Protein AF-A0A9Q0BZH5-F1 (afdb_monomer)

Organism: NCBI:txid2022672

Mean predicted aligned error: 18.02 Å

pLDDT: mean 79.0, std 20.32, range [30.61, 98.0]

Solvent-accessible surface area (backbone atoms only — not comparable to full-atom values): 17191 Å² total; per-residue (Å²): 51,33,55,87,61,47,46,53,66,64,27,37,53,53,30,12,60,76,61,76,29,46,71,43,66,35,78,76,50,46,50,68,68,54,52,52,38,50,72,73,70,43,81,82,54,69,80,66,41,52,68,26,44,52,45,44,12,45,55,55,57,72,46,86,72,54,69,32,66,39,46,47,62,38,37,63,71,50,46,51,52,29,35,72,53,20,74,86,62,69,43,53,31,36,42,67,58,68,66,62,40,49,53,53,36,71,69,41,84,93,57,87,70,60,70,71,59,54,54,54,42,60,74,51,45,49,76,87,51,90,90,49,59,60,50,81,43,64,51,88,54,58,55,68,58,52,17,54,52,51,58,47,58,72,72,72,73,74,61,47,77,78,87,84,57,81,34,88,67,83,78,77,86,78,82,93,73,85,87,79,84,89,81,91,76,88,80,84,81,79,83,85,76,83,77,82,93,66,85,77,96,66,87,77,73,79,77,82,74,78,81,82,59,68,66,58,30,51,55,43,27,72,81,37,56,25,43,19,41,35,75,71,68,42,45,71,62,12,52,51,42,34,53,53,51,55,53,48,55,52,47,50,45,57,71,49,46,51,55,50,51,53,51,53,51,51,50,50,53,51,50,52,51,52,48,51,51,53,51,29,60,75,69,71,54,81,129

Radius of gyration: 31.1 Å; Cα contacts (8 Å, |Δi|>4): 276; chains: 1; bounding box: 85×52×95 Å

Secondary structure (DSSP, 8-state):
--STTS-HHHHHHHHHHHTT-EEEEGGGGS-HHHHHHHHTTPPP-HHHHHHHHHHHHHHHHT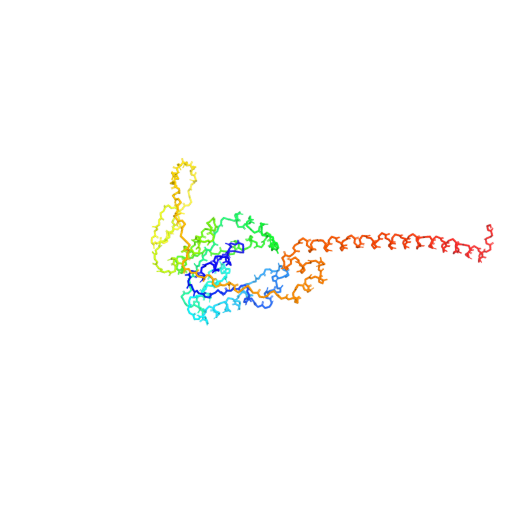S-S-EEEE----SHHHHHHHHHHSTT--EEEEE--HHHHHHHHHT-TT----HHHHHHHHHH-PPPPTTSSEEEEETTS-HHHHHHHHHHHHTT---EE-SSSEESSPPPPPPP---------PPPPPP-PPPP----S---PPP-PPPP-HHHHHHHHHHSTTHHHHHTT-HHHHHHHHHHHHHHHHHHIIIIIHHHHHHHHHHHHHHHHHHHHHHHHHTT---

Foldseek 3Di:
DAFPQLCQVVLLVLLCVVQVHAEAELVVQQDPVCVVCVVVVHDDDPVSCLSSLLSQLQVQQVGPGDYGYRDNQQDPVSVVSSCVSHPLDADEYRDEDLVVSVVSQVPDPPDDDDPVVRVVSVVSHDDDDQPGRYAYDYSVDDSNVSSVVRNCSSVVNAADDPPPDTDHGDDDDDDDDDDDDDDDDDDDDDDDDDDDDDDDPDDPDPDPDDDDDPVVLVVLCVVQPLRSVVVVVNVVVSVVRRVVVVVVVVCCCVVPVVVVVVVVVVVVVVCVVVVVVVVCVVVVNDD

Nearest PDB structures (foldseek):
  3t61-assembly1_B  TM=9.256E-01  e=1.213E-13  Sinorhizobium meliloti 1021
  4eun-assembly1_A-2  TM=9.425E-01  e=3.551E-13  Janibacter sp. HTCC2649
  1knq-assembly1_A  TM=9.270E-01  e=8.776E-13  Escherichia coli
  1ko8-assembly1_B  TM=8.800E-01  e=2.570E-12  Escherichia coli
  1ko1-assembly1_A  TM=9.117E-01  e=5.671E-12  Escherichia coli

InterPro domains:
  IPR006001 Carbohydrate kinase, thermoresistant glucokinase [PTHR43442] (1-149)
  IPR006001 Carbohydrate kinase, thermoresistant glucokinase [TIGR01313] (1-146)
  IPR006001 Carbohydrate kinase, thermoresistant glucokinase [cd02021] (1-139)
  IPR027417 P-loop containing nucleoside triphosphate hydrolase [G3DSA:3.40.50.300] (1-170)
  IPR027417 P-loop containing nucleoside triphosphate hydrolase [SSF52540] (1-151)

Structure (mmCIF, N/CA/C/O backbone):
data_AF-A0A9Q0BZH5-F1
#
_entry.id   AF-A0A9Q0BZH5-F1
#
loop_
_atom_site.group_PDB
_atom_site.id
_atom_site.type_symbol
_atom_site.label_atom_id
_atom_site.label_alt_id
_atom_site.label_comp_id
_atom_site.label_asym_id
_atom_site.label_entity_id
_atom_site.label_seq_id
_atom_site.pdbx_PDB_ins_code
_atom_site.Cartn_x
_atom_site.Cartn_y
_atom_site.Cartn_z
_atom_site.occupancy
_atom_site.B_iso_or_equiv
_atom_site.auth_seq_id
_atom_site.auth_comp_id
_atom_site.auth_asym_id
_atom_site.auth_atom_id
_atom_site.pdbx_PDB_model_num
ATOM 1 N N . MET A 1 1 ? -9.111 0.567 4.397 1.00 93.94 1 MET A N 1
ATOM 2 C CA . MET A 1 1 ? -9.301 0.376 2.943 1.00 93.94 1 MET A CA 1
ATOM 3 C C . MET A 1 1 ? -9.016 1.652 2.166 1.00 93.94 1 MET A C 1
ATOM 5 O O . MET A 1 1 ? -8.913 2.710 2.776 1.00 93.94 1 MET A O 1
ATOM 9 N N . GLY A 1 2 ? -8.856 1.546 0.846 1.00 90.81 2 GLY A N 1
ATOM 10 C CA . GLY A 1 2 ? -8.545 2.665 -0.053 1.00 90.81 2 GLY A CA 1
ATOM 11 C C . GLY A 1 2 ? -7.500 2.292 -1.108 1.00 90.81 2 GLY A C 1
ATOM 12 O O . GLY A 1 2 ? -6.796 1.278 -0.977 1.00 90.81 2 GLY A O 1
ATOM 13 N N . VAL A 1 3 ? -7.377 3.109 -2.153 1.00 87.94 3 VAL A N 1
ATOM 14 C CA . VAL A 1 3 ? -6.419 2.879 -3.249 1.00 87.94 3 VAL A CA 1
ATOM 15 C C . VAL A 1 3 ? -4.964 2.902 -2.765 1.00 87.94 3 VAL A C 1
ATOM 17 O O . VAL A 1 3 ? -4.646 3.339 -1.655 1.00 87.94 3 VAL A O 1
ATOM 20 N N . SER A 1 4 ? -4.045 2.351 -3.552 1.00 82.38 4 SER A N 1
ATOM 21 C CA . SER A 1 4 ? -2.609 2.448 -3.272 1.00 82.38 4 SER A CA 1
ATOM 22 C C . SER A 1 4 ? -2.195 3.916 -3.141 1.00 82.38 4 SER A C 1
ATOM 24 O O . SER A 1 4 ? -2.758 4.780 -3.794 1.00 82.38 4 SER A O 1
ATOM 26 N N . GLY A 1 5 ? -1.259 4.226 -2.245 1.00 78.75 5 GLY A N 1
ATOM 27 C CA . GLY A 1 5 ? -0.852 5.615 -1.993 1.00 78.75 5 GLY A CA 1
ATOM 28 C C . 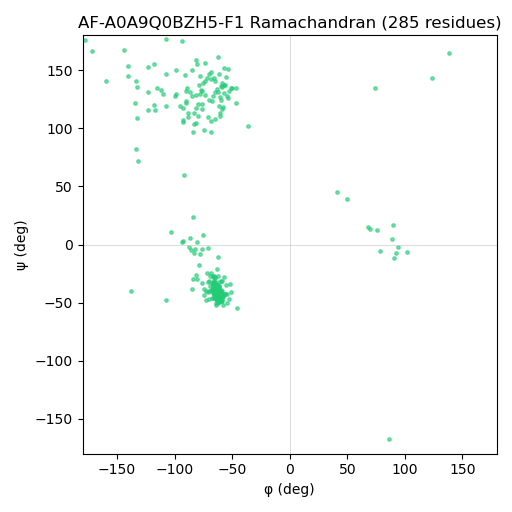GLY A 1 5 ? -1.802 6.445 -1.114 1.00 78.75 5 GLY A C 1
ATOM 29 O O . GLY A 1 5 ? -1.407 7.526 -0.689 1.00 78.75 5 GLY A O 1
ATOM 30 N N . SER A 1 6 ? -2.980 5.937 -0.726 1.00 86.00 6 SER A N 1
ATOM 31 C CA . SER A 1 6 ? -3.901 6.659 0.175 1.00 86.00 6 SER A CA 1
ATOM 32 C C . SER A 1 6 ? -3.433 6.770 1.637 1.00 86.00 6 SER A C 1
ATOM 34 O O . SER A 1 6 ? -4.098 7.403 2.447 1.00 86.00 6 SER A O 1
ATOM 36 N N . GLY A 1 7 ? -2.294 6.165 1.993 1.00 89.31 7 GLY A N 1
ATOM 37 C CA . GLY A 1 7 ? -1.738 6.224 3.352 1.00 89.31 7 GLY A CA 1
ATOM 38 C C . GLY A 1 7 ? -2.214 5.121 4.305 1.00 89.31 7 GLY A C 1
ATOM 39 O O . GLY A 1 7 ? -2.016 5.250 5.509 1.00 89.31 7 GLY A O 1
ATOM 40 N N . LYS A 1 8 ? -2.797 4.026 3.786 1.00 93.50 8 LYS A N 1
ATOM 41 C CA . LYS A 1 8 ? -3.318 2.895 4.587 1.00 93.50 8 LYS A CA 1
ATOM 42 C C . LYS A 1 8 ? -2.366 2.417 5.684 1.00 93.50 8 LYS A C 1
ATOM 44 O O . LYS A 1 8 ? -2.792 2.376 6.826 1.00 93.50 8 LYS A O 1
ATOM 49 N N . THR A 1 9 ? -1.122 2.073 5.346 1.00 91.94 9 THR A N 1
ATOM 50 C CA . THR A 1 9 ? -0.146 1.540 6.314 1.00 91.94 9 THR A CA 1
ATOM 51 C C . THR A 1 9 ? 0.116 2.534 7.442 1.00 91.94 9 THR A C 1
ATOM 53 O O . THR A 1 9 ? -0.049 2.186 8.602 1.00 91.94 9 THR A O 1
ATOM 56 N N . THR A 1 10 ? 0.375 3.803 7.113 1.00 94.19 10 THR A N 1
ATOM 57 C CA . THR A 1 10 ? 0.634 4.855 8.108 1.00 94.19 10 THR A CA 1
ATOM 58 C C . THR A 1 10 ? -0.551 5.075 9.050 1.00 94.19 10 THR A C 1
ATOM 60 O O . THR A 1 10 ? -0.378 5.135 10.262 1.00 94.19 10 THR A O 1
ATOM 63 N N . VAL A 1 11 ? -1.773 5.173 8.516 1.00 96.00 11 VAL A N 1
ATOM 64 C CA . VAL A 1 11 ? -2.968 5.346 9.359 1.00 96.00 11 VAL A CA 1
ATOM 65 C C . VAL A 1 11 ? -3.262 4.076 10.164 1.00 96.00 11 VAL A C 1
ATOM 67 O O . VAL A 1 11 ? -3.685 4.173 11.310 1.00 96.00 11 VAL A O 1
ATOM 70 N N . ALA A 1 12 ? -3.027 2.890 9.598 1.00 96.31 12 ALA A N 1
ATOM 71 C CA . ALA A 1 12 ? -3.260 1.619 10.275 1.00 96.31 12 ALA A CA 1
ATOM 72 C C . ALA A 1 12 ? -2.302 1.400 11.454 1.00 96.31 12 ALA A C 1
ATOM 74 O O . ALA A 1 12 ? -2.756 0.969 12.509 1.00 96.31 12 ALA A O 1
ATOM 75 N N . GLU A 1 13 ? -1.020 1.744 11.309 1.00 96.50 13 GLU A N 1
ATOM 76 C CA . GLU A 1 13 ? -0.029 1.728 12.397 1.00 96.50 13 GLU A CA 1
ATOM 77 C C . GLU A 1 13 ? -0.474 2.629 13.556 1.00 96.50 13 GLU A C 1
ATOM 79 O O . GLU A 1 13 ? -0.591 2.185 14.699 1.00 96.50 13 GLU A O 1
ATOM 84 N N . LEU A 1 14 ? -0.816 3.878 13.234 1.00 97.44 14 LEU A N 1
ATOM 85 C CA . LEU A 1 14 ? -1.280 4.882 14.190 1.00 97.44 14 LEU A CA 1
ATOM 86 C C . LEU A 1 14 ? -2.602 4.502 14.872 1.00 97.44 14 LEU A C 1
ATOM 88 O O . LEU A 1 14 ? -2.824 4.846 16.036 1.00 97.44 14 LEU A O 1
ATOM 92 N N . LEU A 1 15 ? -3.503 3.833 14.154 1.00 95.81 15 LEU A N 1
ATOM 93 C CA . LEU A 1 15 ? -4.769 3.349 14.697 1.00 95.81 15 LEU A CA 1
ATOM 94 C C . LEU A 1 15 ? -4.558 2.128 15.598 1.00 95.81 15 LEU A C 1
ATOM 96 O O . LEU A 1 15 ? -5.138 2.071 16.679 1.00 95.81 15 LEU A O 1
ATOM 100 N N . ALA A 1 16 ? -3.714 1.178 15.192 1.00 95.75 16 ALA A N 1
ATOM 101 C CA . ALA A 1 16 ? -3.382 0.012 16.007 1.00 95.75 16 ALA A CA 1
ATOM 102 C C . ALA A 1 16 ? -2.756 0.436 17.343 1.00 95.75 16 ALA A C 1
ATOM 104 O O . ALA A 1 16 ? -3.142 -0.083 18.387 1.00 95.75 16 ALA A O 1
ATOM 105 N N . GLU A 1 17 ? -1.873 1.440 17.330 1.00 95.75 17 GLU A N 1
ATOM 106 C CA . GLU A 1 17 ? -1.298 2.018 18.548 1.00 95.75 17 GLU A CA 1
ATOM 107 C C . GLU A 1 17 ? -2.376 2.594 19.480 1.00 95.75 17 GLU A C 1
ATOM 109 O O . GLU A 1 17 ? -2.4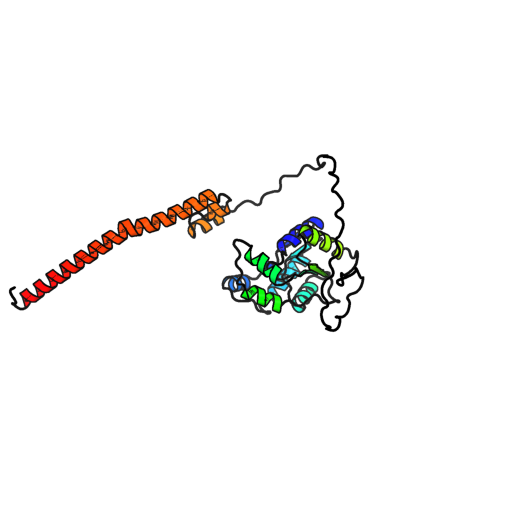11 2.252 20.664 1.00 95.75 17 GLU A O 1
ATOM 114 N N . ARG A 1 18 ? -3.298 3.406 18.943 1.00 92.94 18 ARG A N 1
ATOM 115 C CA . ARG A 1 18 ? -4.410 4.015 19.702 1.00 92.94 18 ARG A CA 1
ATOM 116 C C . ARG A 1 18 ? -5.351 2.989 20.320 1.00 92.94 18 ARG A C 1
ATOM 118 O O . ARG A 1 18 ? -5.886 3.221 21.399 1.00 92.94 18 ARG A O 1
ATOM 125 N N . LEU A 1 19 ? -5.571 1.879 19.624 1.00 91.56 19 LEU A N 1
ATOM 126 C CA . LEU A 1 19 ? -6.439 0.796 20.079 1.00 91.56 19 LEU A CA 1
ATOM 127 C C . LEU A 1 19 ? -5.706 -0.225 20.958 1.00 91.56 19 LEU A C 1
ATOM 129 O O . LEU A 1 19 ? -6.337 -1.173 21.421 1.00 91.56 19 LEU A O 1
ATOM 133 N N . HIS A 1 20 ? -4.393 -0.062 21.168 1.00 94.25 20 HIS A N 1
ATOM 134 C CA . HIS A 1 20 ? -3.528 -1.076 21.777 1.00 94.25 20 HIS A CA 1
ATOM 135 C C . HIS A 1 20 ? -3.700 -2.458 21.119 1.00 94.25 20 HIS A C 1
ATOM 137 O O . HIS A 1 20 ? -3.749 -3.488 21.792 1.00 94.25 20 HIS A O 1
ATOM 143 N N . GLY A 1 21 ? -3.849 -2.451 19.794 1.00 94.06 21 GLY A N 1
ATOM 144 C CA . GLY A 1 21 ? -4.190 -3.604 18.976 1.00 94.06 21 GLY A CA 1
ATOM 145 C C . GLY A 1 21 ? -3.033 -4.137 18.138 1.00 94.06 21 GLY A C 1
ATOM 146 O O . GLY A 1 21 ? -1.940 -3.572 18.085 1.00 94.06 21 GLY A O 1
ATOM 147 N N . THR A 1 22 ? -3.303 -5.235 17.440 1.00 96.44 22 THR A N 1
ATOM 148 C CA . THR A 1 22 ? -2.363 -5.852 16.499 1.00 96.44 22 THR A CA 1
ATOM 149 C C . THR A 1 22 ? -2.543 -5.264 15.103 1.00 96.44 22 THR A C 1
ATOM 151 O O . THR A 1 22 ? -3.667 -5.151 14.612 1.00 96.44 22 THR A O 1
ATOM 154 N N . LEU A 1 23 ? -1.438 -4.927 14.438 1.00 96.69 23 LEU A N 1
ATOM 155 C CA . LEU A 1 23 ? -1.435 -4.556 13.025 1.00 96.69 23 LEU A CA 1
ATOM 156 C C . LEU A 1 23 ? -1.222 -5.796 12.149 1.00 96.69 23 LEU A C 1
ATOM 158 O O . LEU A 1 23 ? -0.284 -6.562 12.368 1.00 96.69 23 LEU A O 1
ATOM 162 N N . VAL A 1 24 ? -2.054 -5.954 11.123 1.00 95.56 24 VAL A N 1
ATOM 163 C CA . VAL A 1 24 ? -1.906 -6.969 10.074 1.00 95.56 24 VAL A CA 1
ATOM 164 C C . VAL A 1 24 ? -1.706 -6.268 8.732 1.00 95.56 24 VAL A C 1
ATOM 166 O O . VAL A 1 24 ? -2.607 -5.584 8.246 1.00 95.56 24 VAL A O 1
ATOM 169 N N . GLU A 1 25 ? -0.539 -6.449 8.110 1.00 93.50 25 GLU A N 1
ATOM 170 C CA . GLU A 1 25 ? -0.291 -5.940 6.757 1.00 93.50 25 GLU A CA 1
ATOM 171 C C . GLU A 1 25 ? -0.879 -6.912 5.724 1.00 93.50 25 GLU A C 1
ATOM 173 O O . GLU A 1 25 ? -0.354 -8.001 5.488 1.00 93.50 25 GLU A O 1
ATOM 178 N N . GLY A 1 26 ? -2.018 -6.555 5.126 1.00 91.81 26 GLY A N 1
ATOM 179 C CA . GLY A 1 26 ? -2.732 -7.444 4.214 1.00 91.81 26 GLY A CA 1
ATOM 180 C C . GLY A 1 26 ? -1.971 -7.728 2.924 1.00 91.81 26 GLY A C 1
ATOM 181 O O . GLY A 1 26 ? -2.139 -8.816 2.369 1.00 91.81 26 GLY A O 1
ATOM 182 N N . ASP A 1 27 ? -1.112 -6.817 2.460 1.00 89.56 27 ASP A N 1
ATOM 183 C CA . ASP A 1 27 ? -0.311 -7.041 1.250 1.00 89.56 27 ASP A CA 1
ATOM 184 C C . ASP A 1 27 ? 0.688 -8.208 1.435 1.00 89.56 27 ASP A C 1
ATOM 186 O O . ASP A 1 27 ? 0.954 -8.954 0.485 1.00 89.56 27 ASP A O 1
ATOM 190 N N . ASP A 1 28 ? 1.149 -8.468 2.667 1.00 90.88 28 ASP A N 1
ATOM 191 C CA . ASP A 1 28 ? 2.036 -9.597 2.993 1.00 90.88 28 ASP A CA 1
ATOM 192 C C . ASP A 1 28 ? 1.333 -10.959 2.864 1.00 90.88 28 ASP A C 1
ATOM 194 O O . ASP A 1 28 ? 1.966 -11.989 2.597 1.00 90.88 28 ASP A O 1
ATOM 198 N N . LEU A 1 29 ? 0.002 -10.974 2.985 1.00 93.12 29 LEU A N 1
ATOM 199 C CA . LEU A 1 29 ? -0.820 -12.186 2.951 1.00 93.12 29 LEU A CA 1
ATOM 200 C C . LEU A 1 29 ? -1.139 -12.668 1.529 1.00 93.12 29 LEU A C 1
ATOM 202 O O . LEU A 1 29 ? -1.738 -13.739 1.345 1.00 93.12 29 LEU A O 1
ATOM 206 N N . HIS A 1 30 ? -0.716 -11.924 0.502 1.00 91.81 30 HIS A N 1
ATOM 207 C CA . HIS A 1 30 ? -0.874 -12.341 -0.885 1.00 91.81 30 HIS A CA 1
ATOM 208 C C . HIS A 1 30 ? -0.235 -13.719 -1.150 1.00 91.81 30 HIS A C 1
ATOM 210 O O . HIS A 1 30 ? 0.883 -14.001 -0.710 1.00 91.81 30 HIS A O 1
ATOM 216 N N . PRO A 1 31 ? -0.900 -14.611 -1.906 1.00 91.31 31 PRO A N 1
ATOM 217 C CA . PRO A 1 31 ? -0.259 -15.795 -2.464 1.00 91.31 31 PRO A CA 1
ATOM 218 C C . PRO A 1 31 ? 0.991 -15.444 -3.269 1.00 91.31 31 PRO A C 1
ATOM 220 O O . PRO A 1 31 ? 1.079 -14.374 -3.869 1.00 91.31 31 PRO A O 1
ATOM 223 N N . GLN A 1 32 ? 1.945 -16.376 -3.319 1.00 91.00 32 GLN A N 1
ATOM 224 C CA . GLN A 1 32 ? 3.163 -16.196 -4.107 1.00 91.00 32 GLN A CA 1
ATOM 225 C C . GLN A 1 32 ? 2.846 -15.860 -5.573 1.00 91.00 32 GLN A C 1
ATOM 227 O O . GLN A 1 32 ? 3.430 -14.919 -6.100 1.00 91.00 32 GLN A O 1
ATOM 232 N N . ALA A 1 33 ? 1.859 -16.538 -6.168 1.00 90.88 33 ALA A N 1
ATOM 233 C CA . ALA A 1 33 ? 1.390 -16.261 -7.525 1.00 90.88 33 ALA A CA 1
ATOM 234 C C . ALA A 1 33 ? 0.948 -14.796 -7.715 1.00 90.88 33 ALA A C 1
ATOM 236 O O . ALA A 1 33 ? 1.338 -14.155 -8.687 1.00 90.88 33 ALA A O 1
ATOM 237 N N . ASN A 1 34 ? 0.214 -14.218 -6.755 1.00 88.94 34 ASN A N 1
ATOM 238 C CA . ASN A 1 34 ? -0.213 -12.818 -6.829 1.00 88.94 34 ASN A CA 1
ATOM 239 C C . ASN A 1 34 ? 0.979 -11.865 -6.752 1.00 88.94 34 ASN A C 1
ATOM 241 O O . ASN A 1 34 ? 1.038 -10.891 -7.498 1.00 88.94 34 ASN A O 1
ATOM 245 N N . ARG A 1 35 ? 1.937 -12.138 -5.857 1.00 86.75 35 ARG A N 1
ATOM 246 C CA . ARG A 1 35 ? 3.150 -11.318 -5.740 1.00 86.75 35 ARG A CA 1
ATOM 247 C C . ARG A 1 35 ? 3.978 -11.363 -7.017 1.00 86.75 35 ARG A C 1
ATOM 249 O O . ARG A 1 35 ? 4.479 -10.330 -7.443 1.00 86.75 35 ARG A O 1
ATOM 256 N N . GLU A 1 36 ? 4.101 -12.532 -7.640 1.00 88.12 36 GLU A N 1
ATOM 257 C CA . GLU A 1 36 ? 4.793 -12.700 -8.921 1.00 88.12 36 GLU A CA 1
ATOM 258 C C . GLU A 1 36 ? 4.093 -11.924 -10.042 1.00 88.12 36 GLU A C 1
ATOM 260 O O . GLU A 1 36 ? 4.757 -11.157 -10.738 1.00 88.12 36 GLU A O 1
ATOM 265 N N . LYS A 1 37 ? 2.763 -12.031 -10.138 1.00 84.50 37 LYS A N 1
ATOM 266 C CA . LYS A 1 37 ? 1.930 -11.315 -11.116 1.00 84.50 37 LYS A CA 1
ATOM 267 C C . LYS A 1 37 ? 2.028 -9.791 -10.968 1.00 84.50 37 LYS A C 1
ATOM 269 O O . LYS A 1 37 ? 2.266 -9.074 -11.938 1.00 84.50 37 LYS A O 1
ATOM 274 N N . MET A 1 38 ? 1.958 -9.289 -9.733 1.00 83.19 38 MET A N 1
ATOM 275 C CA . MET A 1 38 ? 2.172 -7.866 -9.448 1.00 83.19 38 MET A CA 1
ATOM 276 C C . MET A 1 38 ? 3.610 -7.428 -9.754 1.00 83.19 38 MET A C 1
ATOM 278 O O . MET A 1 38 ? 3.816 -6.340 -10.291 1.00 83.19 38 MET A O 1
ATOM 282 N N . ARG A 1 39 ? 4.615 -8.271 -9.473 1.00 80.81 39 ARG A N 1
ATOM 283 C CA . ARG A 1 39 ? 6.026 -7.982 -9.786 1.00 80.81 39 ARG A CA 1
ATOM 284 C C . ARG A 1 39 ? 6.283 -7.905 -11.291 1.00 80.81 39 ARG A C 1
ATOM 286 O O . ARG A 1 39 ? 7.153 -7.146 -11.705 1.00 80.81 39 ARG A O 1
ATOM 293 N N . SER A 1 40 ? 5.547 -8.662 -12.104 1.00 81.12 40 SER A N 1
ATOM 294 C CA . SER A 1 40 ? 5.585 -8.553 -13.567 1.00 81.12 40 SER A CA 1
ATOM 295 C C . SER A 1 40 ? 4.734 -7.405 -14.123 1.00 81.12 40 SER A C 1
ATOM 297 O O . SER A 1 40 ? 4.687 -7.234 -15.338 1.00 81.12 40 SER A O 1
ATOM 299 N N . GLY A 1 41 ? 4.085 -6.606 -13.267 1.00 76.44 41 GLY A N 1
ATOM 300 C CA . GLY A 1 41 ? 3.240 -5.480 -13.671 1.00 76.44 41 GLY A CA 1
ATOM 301 C C . GLY A 1 41 ? 1.874 -5.890 -14.227 1.00 76.44 41 GLY A C 1
ATOM 302 O O . GLY A 1 41 ? 1.178 -5.057 -14.803 1.00 76.44 41 GLY A O 1
ATOM 303 N N . GLU A 1 42 ? 1.481 -7.154 -14.067 1.00 78.94 42 GLU A N 1
ATOM 304 C CA . GLU A 1 42 ? 0.184 -7.647 -14.514 1.00 78.94 42 GLU A CA 1
ATOM 305 C C . GLU A 1 42 ? -0.872 -7.413 -13.415 1.00 78.94 42 GLU A C 1
ATOM 307 O O . GLU A 1 42 ? -0.635 -7.729 -12.242 1.00 78.94 42 GLU A O 1
ATOM 312 N N . PRO A 1 43 ? -2.047 -6.849 -13.749 1.00 78.69 43 PRO A N 1
ATOM 313 C CA . PRO A 1 43 ? -3.094 -6.612 -12.766 1.00 78.69 43 PRO A CA 1
ATOM 314 C C . PRO A 1 43 ? -3.695 -7.930 -12.266 1.00 78.69 43 PRO A C 1
ATOM 316 O O . PRO A 1 43 ? -3.919 -8.874 -13.024 1.00 78.69 43 PRO A O 1
ATOM 319 N N . LEU A 1 44 ? -4.013 -7.983 -10.971 1.00 85.31 44 LEU A N 1
ATOM 320 C CA . LEU A 1 44 ? -4.745 -9.112 -10.399 1.00 85.31 44 LEU A CA 1
ATOM 321 C C . LEU A 1 44 ? -6.201 -9.121 -10.894 1.00 85.31 44 LEU A C 1
ATOM 323 O O . LEU A 1 44 ? -6.818 -8.064 -11.068 1.00 85.31 44 LEU A O 1
ATOM 327 N N . THR A 1 45 ? -6.765 -10.315 -11.047 1.00 88.25 45 THR A N 1
ATOM 328 C CA . THR A 1 45 ? -8.189 -10.580 -11.308 1.00 88.25 45 THR A CA 1
ATOM 329 C C . THR A 1 45 ? -8.945 -10.836 -10.002 1.00 88.25 45 THR A C 1
ATOM 331 O O . THR A 1 45 ? -8.351 -10.854 -8.922 1.00 88.25 45 THR A O 1
ATOM 334 N N . ASP A 1 46 ? -10.265 -10.986 -10.065 1.00 89.88 46 ASP A N 1
ATOM 335 C CA . ASP A 1 46 ? -11.076 -11.311 -8.885 1.00 89.88 46 ASP A CA 1
ATOM 336 C C . ASP A 1 46 ? -10.730 -12.714 -8.354 1.00 89.88 46 ASP A C 1
ATOM 338 O O . ASP A 1 46 ? -10.533 -12.877 -7.151 1.00 89.88 46 ASP A O 1
ATOM 342 N N . ASP A 1 47 ? -10.511 -13.684 -9.249 1.00 92.31 47 ASP A N 1
ATOM 343 C CA . ASP A 1 47 ? -10.097 -15.052 -8.899 1.00 92.31 47 ASP A CA 1
ATOM 344 C C . ASP A 1 47 ? -8.743 -15.094 -8.182 1.00 92.31 47 ASP A C 1
ATOM 346 O O . ASP A 1 47 ? -8.555 -15.867 -7.242 1.00 92.31 47 ASP A O 1
ATOM 350 N N . ASP A 1 48 ? -7.818 -14.205 -8.559 1.00 90.88 48 ASP A N 1
ATOM 351 C CA . ASP A 1 48 ? -6.547 -14.044 -7.847 1.00 90.88 48 ASP A CA 1
ATOM 352 C C . ASP A 1 48 ? -6.768 -13.480 -6.428 1.00 90.88 48 ASP A C 1
ATOM 354 O O . ASP A 1 48 ? -6.008 -13.772 -5.500 1.00 90.88 48 ASP A O 1
ATOM 358 N N . ARG A 1 49 ? -7.788 -12.633 -6.236 1.00 93.56 49 ARG A N 1
ATOM 359 C CA . ARG A 1 49 ? -8.035 -11.918 -4.975 1.00 93.56 49 ARG A CA 1
ATOM 360 C C . ARG A 1 49 ? -8.815 -12.738 -3.953 1.00 93.56 49 ARG A C 1
ATOM 362 O O . ARG A 1 49 ? -8.558 -12.536 -2.768 1.00 93.56 49 ARG A O 1
ATOM 369 N N . TRP A 1 50 ? -9.697 -13.661 -4.348 1.00 93.88 50 TRP A N 1
ATOM 370 C CA . TRP A 1 50 ? -10.496 -14.437 -3.381 1.00 93.88 50 TRP A CA 1
ATOM 371 C C . TRP A 1 50 ? -9.648 -15.168 -2.331 1.00 93.88 50 TRP A C 1
ATOM 373 O O . TRP A 1 50 ? -9.876 -14.944 -1.141 1.00 93.88 50 TRP A O 1
ATOM 383 N N . PRO A 1 51 ? -8.599 -15.934 -2.700 1.00 94.00 51 PRO A N 1
ATOM 384 C CA . PRO A 1 51 ? -7.778 -16.633 -1.711 1.00 94.00 51 PRO A CA 1
ATOM 385 C C . PRO A 1 51 ? -6.975 -15.683 -0.815 1.00 94.00 51 PRO A C 1
ATOM 387 O O . PRO A 1 51 ? -6.607 -16.038 0.302 1.00 94.00 51 PRO A O 1
ATOM 390 N N . TRP A 1 52 ? -6.655 -14.485 -1.309 1.00 96.56 52 TRP A N 1
ATOM 391 C CA . TRP A 1 52 ? -5.971 -13.457 -0.530 1.00 96.56 52 TRP A CA 1
ATOM 392 C C . TRP A 1 52 ? -6.902 -12.836 0.516 1.00 96.56 52 TRP A C 1
ATOM 394 O O . TRP A 1 52 ? -6.529 -12.765 1.684 1.00 96.56 52 TRP A O 1
ATOM 404 N N . LEU A 1 53 ? -8.120 -12.456 0.122 1.00 96.56 53 LEU A N 1
ATOM 405 C CA . LEU A 1 53 ? -9.130 -11.912 1.034 1.00 96.56 53 LEU A CA 1
ATOM 406 C C . LEU A 1 53 ? -9.480 -12.913 2.140 1.00 96.56 53 LEU A C 1
ATOM 408 O O . LEU A 1 53 ? -9.579 -12.520 3.300 1.00 96.56 53 LEU A O 1
ATOM 412 N N . ASP A 1 54 ? -9.559 -14.204 1.808 1.00 95.19 54 ASP A N 1
ATOM 413 C CA . ASP A 1 54 ? -9.777 -15.273 2.788 1.00 95.19 54 ASP A CA 1
ATOM 414 C C . ASP A 1 54 ? -8.668 -15.318 3.844 1.00 95.19 54 ASP A C 1
ATOM 416 O O . ASP A 1 54 ? -8.950 -15.457 5.033 1.00 95.19 54 ASP A O 1
ATOM 420 N N . ARG A 1 55 ? -7.403 -15.148 3.440 1.00 97.12 55 ARG A N 1
ATOM 421 C CA . ARG A 1 55 ? -6.270 -15.108 4.379 1.00 97.12 55 ARG A CA 1
ATOM 422 C C . ARG A 1 55 ? -6.279 -13.866 5.253 1.00 97.12 55 ARG A C 1
ATOM 424 O O . ARG A 1 55 ? -5.955 -13.975 6.431 1.00 97.12 55 ARG A O 1
ATOM 431 N N . VAL A 1 56 ? -6.645 -12.709 4.700 1.00 96.69 56 VAL A N 1
ATOM 432 C CA . VAL A 1 56 ? -6.793 -11.472 5.480 1.00 96.69 56 VAL A CA 1
ATOM 433 C C . VAL A 1 56 ? -7.880 -11.657 6.536 1.00 96.69 56 VAL A C 1
ATOM 435 O O . VAL A 1 56 ? -7.630 -11.409 7.712 1.00 96.69 56 VAL A O 1
ATOM 438 N N . ALA A 1 57 ? -9.053 -12.163 6.147 1.00 96.06 57 ALA A N 1
ATOM 439 C CA . ALA A 1 57 ? -10.150 -12.406 7.078 1.00 96.06 57 ALA A CA 1
ATOM 440 C C . ALA A 1 57 ? -9.773 -13.431 8.161 1.00 96.06 57 ALA A C 1
ATOM 442 O O . ALA A 1 57 ? -10.041 -13.208 9.336 1.00 96.06 57 ALA A O 1
ATOM 443 N N . GLN A 1 58 ? -9.084 -14.515 7.789 1.00 95.81 58 GLN A N 1
ATOM 444 C CA . GLN A 1 58 ? -8.585 -15.513 8.740 1.00 95.81 58 GLN A CA 1
ATOM 445 C C . GLN A 1 58 ? -7.559 -14.931 9.717 1.00 95.81 58 GLN A C 1
ATOM 447 O O . GLN A 1 58 ? -7.629 -15.230 10.904 1.00 95.81 58 GLN A O 1
ATOM 452 N N . ALA A 1 59 ? -6.627 -14.094 9.252 1.00 95.31 59 ALA A N 1
ATOM 453 C CA . ALA A 1 59 ? -5.638 -13.448 10.115 1.00 95.31 59 ALA A CA 1
ATOM 454 C C . ALA A 1 59 ? -6.299 -12.493 11.122 1.00 95.31 59 ALA A C 1
ATOM 456 O O . ALA A 1 59 ? -5.943 -12.493 12.300 1.00 95.31 59 ALA A O 1
ATOM 457 N N . VAL A 1 60 ? -7.298 -11.730 10.670 1.00 94.25 60 VAL A N 1
ATOM 458 C CA . VAL A 1 60 ? -8.119 -10.868 11.530 1.00 94.25 60 VAL A CA 1
ATOM 459 C C . VAL A 1 60 ? -8.874 -11.709 12.564 1.00 94.25 60 VAL A C 1
ATOM 461 O O . VAL A 1 60 ? -8.775 -11.436 13.753 1.00 94.25 60 VAL A O 1
ATOM 464 N N . ALA A 1 61 ? -9.571 -12.764 12.137 1.00 93.31 61 ALA A N 1
ATOM 465 C CA . ALA A 1 61 ? -10.384 -13.603 13.019 1.00 93.31 61 ALA A CA 1
ATOM 466 C C . ALA A 1 61 ? -9.569 -14.448 14.013 1.00 93.31 61 ALA A C 1
ATOM 468 O O . ALA A 1 61 ? -10.077 -14.803 15.073 1.00 93.31 61 ALA A O 1
ATOM 469 N N . ALA A 1 62 ? -8.325 -14.791 13.675 1.00 93.50 62 ALA A N 1
ATOM 470 C CA . ALA A 1 62 ? -7.424 -15.550 14.541 1.00 93.50 62 ALA A CA 1
ATOM 471 C C . ALA A 1 62 ? -6.688 -14.681 15.574 1.00 93.50 62 ALA A C 1
ATOM 473 O O . ALA A 1 62 ? -5.976 -15.221 16.420 1.00 93.50 62 ALA A O 1
ATOM 474 N N . THR A 1 63 ? -6.811 -13.354 15.484 1.00 92.12 63 THR A N 1
ATOM 475 C CA . THR A 1 63 ? -6.164 -12.424 16.409 1.00 92.12 63 THR A CA 1
ATOM 476 C C . THR A 1 63 ? -7.083 -12.143 17.593 1.00 92.12 63 THR A C 1
ATOM 478 O O . THR A 1 63 ? -8.202 -11.667 17.419 1.00 92.12 63 THR A O 1
ATOM 481 N N . ASP A 1 64 ? -6.592 -12.394 18.805 1.00 88.62 64 ASP A N 1
ATOM 482 C CA . ASP A 1 64 ? -7.301 -12.017 20.024 1.00 88.62 64 ASP A CA 1
ATOM 483 C C . ASP A 1 64 ? -7.177 -10.504 20.280 1.00 88.62 64 ASP A C 1
ATOM 485 O O . ASP A 1 64 ? -6.080 -9.942 20.275 1.00 88.62 64 ASP A O 1
ATOM 489 N N . GLY A 1 65 ? -8.304 -9.846 20.566 1.00 89.25 65 GLY A N 1
ATOM 490 C CA . GLY A 1 65 ? -8.357 -8.413 20.879 1.00 89.25 65 GLY A CA 1
ATOM 491 C C . GLY A 1 65 ? -8.468 -7.494 19.651 1.00 89.25 65 GLY A C 1
ATOM 492 O O . GLY A 1 65 ? -8.805 -7.951 18.559 1.00 89.25 65 GLY A O 1
ATOM 493 N N . PRO A 1 66 ? -8.255 -6.173 19.816 1.00 91.69 66 PRO A N 1
ATOM 494 C CA . PRO A 1 66 ? -8.350 -5.219 18.715 1.00 91.69 66 PRO A CA 1
ATOM 495 C C . PRO A 1 66 ? -7.315 -5.512 17.625 1.00 91.69 66 PRO A C 1
ATOM 497 O O . PRO A 1 66 ? -6.124 -5.660 17.901 1.00 91.69 66 PRO A O 1
ATOM 500 N N . VAL A 1 67 ? -7.762 -5.554 16.372 1.00 95.31 67 VAL A N 1
ATOM 501 C CA . VAL A 1 67 ? -6.909 -5.805 15.208 1.00 95.31 67 VAL A CA 1
ATOM 502 C C . VAL A 1 67 ? -7.213 -4.790 14.115 1.00 95.31 67 VAL A C 1
ATOM 504 O O . VAL A 1 67 ? -8.371 -4.498 13.814 1.00 95.31 67 VAL A O 1
ATOM 507 N N . VAL A 1 68 ? -6.161 -4.244 13.516 1.00 96.94 68 VAL A N 1
ATOM 508 C CA . VAL A 1 68 ? -6.243 -3.321 12.385 1.00 96.94 68 VAL A CA 1
ATOM 509 C C . VAL A 1 68 ? -5.545 -3.978 11.208 1.00 96.94 68 VAL A C 1
ATOM 511 O O . VAL A 1 68 ? -4.358 -4.278 11.281 1.00 96.94 68 VAL A O 1
ATOM 514 N N . ALA A 1 69 ? -6.276 -4.203 10.119 1.00 96.81 69 ALA A N 1
ATOM 515 C CA . ALA A 1 69 ? -5.718 -4.780 8.903 1.00 96.81 69 ALA A CA 1
ATOM 516 C C . ALA A 1 69 ? -5.689 -3.756 7.766 1.00 96.81 69 ALA A C 1
ATOM 518 O O . ALA A 1 69 ? -6.692 -3.095 7.468 1.00 96.81 69 ALA A O 1
ATOM 519 N N . THR A 1 70 ? -4.556 -3.649 7.078 1.00 96.31 70 THR A N 1
ATOM 520 C CA . THR A 1 70 ? -4.506 -2.969 5.783 1.00 96.31 70 THR A CA 1
ATOM 521 C C . THR A 1 70 ? -5.083 -3.900 4.719 1.00 96.31 70 THR A C 1
ATOM 523 O O . THR A 1 70 ? -4.788 -5.086 4.648 1.00 96.31 70 THR A O 1
ATOM 526 N N . CYS A 1 71 ? -5.965 -3.378 3.876 1.00 94.50 71 CYS A N 1
ATOM 527 C CA . CYS A 1 71 ? -6.493 -4.104 2.724 1.00 94.50 71 CYS A CA 1
ATOM 528 C C . CYS A 1 71 ? -7.048 -3.078 1.742 1.00 94.50 71 CYS A C 1
ATOM 530 O O . CYS A 1 71 ? -7.640 -2.086 2.173 1.00 94.50 71 CYS A O 1
ATOM 532 N N . SER A 1 72 ? -6.861 -3.268 0.435 1.00 91.12 72 SER A N 1
ATOM 533 C CA . SER A 1 72 ? -7.436 -2.354 -0.558 1.00 91.12 72 SER A CA 1
ATOM 534 C C . SER A 1 72 ? -8.968 -2.416 -0.560 1.00 91.12 72 SER A C 1
ATOM 536 O O . SER A 1 72 ? -9.591 -1.358 -0.550 1.00 91.12 72 SER A O 1
ATOM 538 N N . ALA A 1 73 ? -9.550 -3.622 -0.482 1.00 90.81 73 ALA A N 1
ATOM 539 C CA . ALA A 1 73 ? -10.989 -3.899 -0.333 1.00 90.81 73 ALA A CA 1
ATOM 540 C C . ALA A 1 73 ? -11.901 -2.994 -1.193 1.00 90.81 73 ALA A C 1
ATOM 542 O O . ALA A 1 73 ? -12.895 -2.442 -0.722 1.00 90.81 73 ALA A O 1
ATOM 543 N N . LEU A 1 74 ? -11.513 -2.813 -2.461 1.00 91.50 74 LEU A N 1
ATOM 544 C CA . LEU A 1 74 ? -12.073 -1.784 -3.342 1.00 91.50 74 LEU A CA 1
ATOM 545 C C . LEU A 1 74 ? -13.519 -2.063 -3.775 1.00 91.50 74 LEU A C 1
ATOM 547 O O . LEU A 1 74 ? -14.274 -1.114 -3.926 1.00 91.50 74 LEU A O 1
ATOM 551 N N . LYS A 1 75 ? -13.920 -3.332 -3.928 1.00 92.69 75 LYS A N 1
ATOM 552 C CA . LYS A 1 75 ? -15.292 -3.723 -4.293 1.00 92.69 75 LYS A CA 1
ATOM 553 C C . LYS A 1 75 ? -16.107 -4.126 -3.068 1.00 92.69 75 LYS A C 1
ATOM 555 O O . LYS A 1 75 ? -15.556 -4.718 -2.135 1.00 92.69 75 LYS A O 1
ATOM 560 N N . ARG A 1 76 ? -17.424 -3.919 -3.105 1.00 92.88 76 ARG A N 1
ATOM 561 C CA . ARG A 1 76 ? -18.364 -4.399 -2.084 1.00 92.88 76 ARG A CA 1
ATOM 562 C C . ARG A 1 76 ? -18.267 -5.909 -1.901 1.00 92.88 76 ARG A C 1
ATOM 564 O O . ARG A 1 76 ? -18.165 -6.367 -0.773 1.00 92.88 76 ARG A O 1
ATOM 571 N N . SER A 1 77 ? -18.163 -6.674 -2.987 1.00 95.44 77 SER A N 1
ATOM 572 C CA . SER A 1 77 ? -17.992 -8.133 -2.911 1.00 95.44 77 SER A CA 1
ATOM 573 C C . SER A 1 77 ? -16.741 -8.557 -2.127 1.00 95.44 77 SER A C 1
ATOM 575 O O . SER A 1 77 ? -16.749 -9.582 -1.449 1.00 95.44 77 SER A O 1
ATOM 577 N N . TYR A 1 78 ? -15.671 -7.755 -2.150 1.00 96.62 78 TYR A N 1
ATOM 578 C CA . TYR A 1 78 ? -14.470 -8.022 -1.353 1.00 96.62 78 TYR A CA 1
ATOM 579 C C . TYR A 1 78 ? -14.714 -7.748 0.129 1.00 96.62 78 TYR A C 1
ATOM 581 O O . TYR A 1 78 ? -14.253 -8.498 0.987 1.00 96.62 78 TYR A O 1
ATOM 589 N N . ARG A 1 79 ? -15.448 -6.675 0.432 1.00 95.94 79 ARG A N 1
ATOM 590 C CA . ARG A 1 79 ? -15.830 -6.300 1.797 1.00 95.94 79 ARG A CA 1
ATOM 591 C C . ARG A 1 79 ? -16.806 -7.304 2.400 1.00 95.94 79 ARG A C 1
ATOM 593 O O . ARG A 1 79 ? -16.648 -7.674 3.559 1.00 95.94 79 ARG A O 1
ATOM 600 N N . ASP A 1 80 ? -17.744 -7.809 1.607 1.00 93.94 80 ASP A N 1
ATOM 601 C CA . ASP A 1 80 ? -18.646 -8.899 1.982 1.00 93.94 80 ASP A CA 1
ATOM 602 C C . ASP A 1 80 ? -17.847 -10.151 2.350 1.00 93.94 80 ASP A C 1
ATOM 604 O O . ASP A 1 80 ? -18.022 -10.693 3.440 1.00 93.94 80 ASP A O 1
ATOM 608 N N . ARG A 1 81 ? -16.872 -10.530 1.515 1.00 95.62 81 ARG A N 1
ATOM 609 C CA . ARG A 1 81 ? -15.998 -11.677 1.783 1.00 95.62 81 ARG A CA 1
ATOM 610 C C . ARG A 1 81 ? -15.194 -11.535 3.079 1.00 95.62 81 ARG A C 1
ATOM 612 O O . ARG A 1 81 ? -15.072 -12.493 3.839 1.00 95.62 81 ARG A O 1
ATOM 619 N N . LEU A 1 82 ? -14.672 -10.339 3.360 1.00 95.69 82 LEU A N 1
ATOM 620 C CA . LEU A 1 82 ? -13.976 -10.052 4.619 1.00 95.69 82 LEU A CA 1
ATOM 621 C C . LEU A 1 82 ? -14.918 -10.157 5.828 1.00 95.69 82 LEU A C 1
ATOM 623 O O . LEU A 1 82 ? -14.538 -10.744 6.837 1.00 95.69 82 LEU A O 1
ATOM 627 N N . ARG A 1 83 ? -16.154 -9.648 5.724 1.00 94.38 83 ARG A N 1
ATOM 628 C CA . ARG A 1 83 ? -17.167 -9.743 6.792 1.00 94.38 83 ARG A CA 1
ATOM 629 C C . ARG A 1 83 ? -17.629 -11.174 7.053 1.00 94.38 83 ARG A C 1
ATOM 631 O O . ARG A 1 83 ? -17.921 -11.500 8.200 1.00 94.38 83 ARG A O 1
ATOM 638 N N . GLU A 1 84 ? -17.693 -12.015 6.022 1.00 93.44 84 GLU A N 1
ATOM 639 C CA . GLU A 1 84 ? -17.993 -13.444 6.172 1.00 93.44 84 GLU A CA 1
ATOM 640 C C . GLU A 1 84 ? -16.924 -14.157 7.010 1.00 93.44 84 GLU A C 1
ATOM 642 O O . GLU A 1 84 ? -17.261 -14.932 7.904 1.00 93.44 84 GLU A O 1
ATOM 647 N N . GLY A 1 85 ? -15.640 -13.896 6.736 1.00 92.25 85 GLY A N 1
ATOM 648 C CA . GLY A 1 85 ? -14.529 -14.536 7.448 1.00 92.25 85 GLY A CA 1
ATOM 649 C C . GLY A 1 85 ? -14.189 -13.900 8.801 1.00 92.25 85 GLY A C 1
ATOM 650 O O . GLY A 1 85 ? -13.686 -14.593 9.680 1.00 92.25 85 GLY A O 1
ATOM 651 N N . ALA A 1 86 ? -14.490 -12.612 8.982 1.00 92.81 86 ALA A N 1
ATOM 652 C CA . ALA A 1 86 ? -14.296 -11.863 10.221 1.00 92.81 86 ALA A CA 1
ATOM 653 C C . ALA A 1 86 ? -15.557 -11.034 10.557 1.00 92.81 86 ALA A C 1
ATOM 655 O O . ALA A 1 86 ? -15.631 -9.833 10.250 1.00 92.81 86 ALA A O 1
ATOM 656 N N . PRO A 1 87 ? -16.574 -11.656 11.184 1.00 88.75 87 PRO A N 1
ATOM 657 C CA . PRO A 1 87 ? -17.783 -10.956 11.606 1.00 88.75 87 PRO A CA 1
ATOM 658 C C . PRO A 1 87 ? -17.462 -9.786 12.545 1.00 88.75 87 PRO A C 1
ATOM 660 O O . PRO A 1 87 ? -16.639 -9.911 13.445 1.00 88.75 87 PRO A O 1
ATOM 663 N N . GLY A 1 88 ? -18.123 -8.643 12.345 1.00 85.19 88 GLY A N 1
ATOM 664 C CA . GLY A 1 88 ? -17.859 -7.420 13.120 1.00 85.19 88 GLY A CA 1
ATOM 665 C C . GLY A 1 88 ? -16.773 -6.509 12.536 1.00 85.19 88 GLY A C 1
ATOM 666 O O . GLY A 1 88 ? -16.457 -5.488 13.141 1.00 85.19 88 GLY A O 1
ATOM 667 N N . THR A 1 89 ? -16.236 -6.832 11.352 1.00 91.75 89 THR A N 1
ATOM 668 C CA . THR A 1 89 ? -15.312 -5.950 10.620 1.00 91.75 89 THR A CA 1
ATOM 669 C C . THR A 1 89 ? -15.922 -4.559 10.394 1.00 91.75 89 THR A C 1
ATOM 671 O O . THR A 1 89 ? -17.015 -4.438 9.837 1.00 91.75 89 THR A O 1
ATOM 674 N N . PHE A 1 90 ? -15.176 -3.518 10.779 1.00 93.44 90 PHE A N 1
ATOM 675 C CA . PHE A 1 90 ? -15.485 -2.107 10.538 1.00 93.44 90 PHE A CA 1
ATOM 676 C C . PHE A 1 90 ? -14.501 -1.518 9.517 1.00 93.44 90 PHE A C 1
ATOM 678 O O . PHE A 1 90 ? -13.284 -1.648 9.665 1.00 93.44 90 PHE A O 1
ATOM 685 N N . PHE A 1 91 ? -15.003 -0.860 8.473 1.00 94.50 91 PHE A N 1
ATOM 686 C CA . PHE A 1 91 ? -14.176 -0.339 7.386 1.00 94.50 91 PHE A CA 1
ATOM 687 C C . PHE A 1 91 ? -13.809 1.130 7.589 1.00 94.50 91 PHE A C 1
ATOM 689 O O . PHE A 1 91 ? -14.659 2.010 7.545 1.00 94.50 91 PHE A O 1
ATOM 696 N N . VAL A 1 92 ? -12.514 1.419 7.694 1.00 95.31 92 VAL A N 1
ATOM 697 C CA . VAL A 1 92 ? -11.989 2.787 7.573 1.00 95.31 92 VAL A CA 1
ATOM 698 C C . VAL A 1 92 ? -11.599 3.023 6.116 1.00 95.31 92 VAL A C 1
ATOM 700 O O . VAL A 1 92 ? -10.603 2.468 5.641 1.00 95.31 92 VAL A O 1
ATOM 703 N N . HIS A 1 93 ? -12.393 3.789 5.375 1.00 94.62 93 HIS A N 1
ATOM 704 C CA . HIS A 1 93 ? -12.138 4.134 3.979 1.00 94.62 93 HIS A CA 1
ATOM 705 C C . HIS A 1 93 ? -11.371 5.448 3.874 1.00 94.62 93 HIS A C 1
ATOM 707 O O . HIS A 1 93 ? -11.927 6.519 4.086 1.00 94.62 93 HIS A O 1
ATOM 713 N N . LEU A 1 94 ? -10.091 5.342 3.520 1.00 93.94 94 LEU A N 1
ATOM 714 C CA . LEU A 1 94 ? -9.246 6.482 3.188 1.00 93.94 94 LEU A CA 1
ATOM 715 C C . LEU A 1 94 ? -9.485 6.869 1.729 1.00 93.94 94 LEU A C 1
ATOM 717 O O . LEU A 1 94 ? -9.013 6.172 0.825 1.00 93.94 94 LEU A O 1
ATOM 721 N N . ASP A 1 95 ? -10.229 7.952 1.539 1.00 88.69 95 ASP A N 1
ATOM 722 C CA . ASP A 1 95 ? -10.676 8.468 0.247 1.00 88.69 95 ASP A CA 1
ATOM 723 C C . ASP A 1 95 ? -10.103 9.867 0.001 1.00 88.69 95 ASP A C 1
ATOM 725 O O . ASP A 1 95 ? -9.768 10.582 0.940 1.00 88.69 95 ASP A O 1
ATOM 729 N N . GLY A 1 96 ? -9.972 10.273 -1.254 1.00 86.25 96 GLY A N 1
ATOM 730 C CA . GLY A 1 96 ? -9.414 11.577 -1.589 1.00 86.25 96 GLY A CA 1
ATOM 731 C C . GLY A 1 96 ? -9.539 11.914 -3.058 1.00 86.25 96 GLY A C 1
ATOM 732 O O . GLY A 1 96 ? -9.788 11.050 -3.899 1.00 86.25 96 GLY A O 1
ATOM 733 N N . GLU A 1 97 ? -9.318 13.184 -3.381 1.00 83.31 97 GLU A N 1
ATOM 734 C CA . GLU A 1 97 ? -9.293 13.619 -4.771 1.00 83.31 97 GLU A CA 1
ATOM 735 C C . GLU A 1 97 ? -8.203 12.871 -5.558 1.00 83.31 97 GLU A C 1
ATOM 737 O O . GLU A 1 97 ? -7.069 12.712 -5.095 1.00 83.31 97 GLU A O 1
ATOM 742 N N . SER A 1 98 ? -8.540 12.430 -6.776 1.00 80.12 98 SER A N 1
ATOM 743 C CA . SER A 1 98 ? -7.628 11.679 -7.652 1.00 80.12 98 SER A CA 1
ATOM 744 C C . SER A 1 98 ? -6.276 12.380 -7.817 1.00 80.12 98 SER A C 1
ATOM 746 O O . SER A 1 98 ? -5.236 11.723 -7.761 1.00 80.12 98 SER A O 1
ATOM 748 N N . GLN A 1 99 ? -6.282 13.709 -7.968 1.00 80.94 99 GLN A N 1
ATOM 749 C CA . GLN A 1 99 ? -5.059 14.489 -8.139 1.00 80.94 99 GLN A CA 1
ATOM 750 C C . GLN A 1 99 ? -4.168 14.434 -6.892 1.00 80.94 99 GLN A C 1
ATOM 752 O O . GLN A 1 99 ? -2.984 14.132 -7.007 1.00 80.94 99 GLN A O 1
ATOM 757 N N . LEU A 1 100 ? -4.743 14.611 -5.698 1.00 83.06 100 LEU A N 1
ATOM 758 C CA . LEU A 1 100 ? -4.008 14.521 -4.434 1.00 83.06 100 LEU A CA 1
ATOM 759 C C . LEU A 1 100 ? -3.366 13.137 -4.242 1.00 83.06 100 LEU A C 1
ATOM 761 O O . LEU A 1 100 ? -2.216 13.028 -3.812 1.00 83.06 100 LEU A O 1
ATOM 765 N N . LEU A 1 101 ? -4.098 12.070 -4.568 1.00 83.06 101 LEU A N 1
ATOM 766 C CA . LEU A 1 101 ? -3.603 10.694 -4.471 1.00 83.06 101 LEU A CA 1
ATOM 767 C C . LEU A 1 101 ? -2.458 10.426 -5.461 1.00 83.06 101 LEU A C 1
ATOM 769 O O . LEU A 1 101 ? -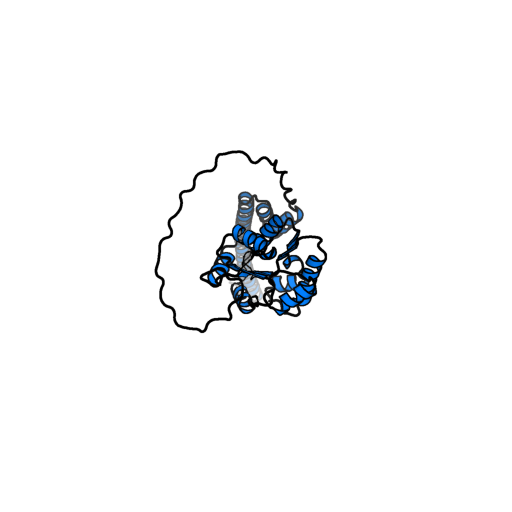1.460 9.801 -5.092 1.00 83.06 101 LEU A O 1
ATOM 773 N N . LYS A 1 102 ? -2.573 10.938 -6.692 1.00 79.38 102 LYS A N 1
ATOM 774 C CA . LYS A 1 102 ? -1.524 10.867 -7.721 1.00 79.38 102 LYS A CA 1
ATOM 775 C C . LYS A 1 102 ? -0.270 11.629 -7.302 1.00 79.38 102 LYS A C 1
ATOM 777 O O . LYS A 1 102 ? 0.825 11.078 -7.399 1.00 79.38 102 LYS A O 1
ATOM 782 N N . ASP A 1 103 ? -0.424 12.838 -6.772 1.00 79.69 103 ASP A N 1
ATOM 783 C CA . ASP A 1 103 ? 0.694 13.675 -6.327 1.00 79.69 103 ASP A CA 1
ATOM 784 C C . ASP A 1 103 ? 1.462 13.008 -5.175 1.00 79.69 103 ASP A C 1
ATOM 786 O O . ASP A 1 103 ? 2.689 12.898 -5.219 1.00 79.69 103 ASP A O 1
ATOM 790 N N . ARG A 1 104 ? 0.745 12.460 -4.182 1.00 80.25 104 ARG A N 1
ATOM 791 C CA . ARG A 1 104 ? 1.346 11.707 -3.063 1.00 80.25 104 ARG A CA 1
ATOM 792 C C . ARG A 1 104 ? 2.097 10.462 -3.514 1.00 80.25 104 ARG A C 1
ATOM 794 O O . ARG A 1 104 ? 3.126 10.110 -2.934 1.00 80.25 104 ARG A O 1
ATOM 801 N N . GLN A 1 105 ? 1.579 9.776 -4.527 1.00 74.25 105 GLN A N 1
ATOM 802 C CA . GLN A 1 105 ? 2.246 8.612 -5.089 1.00 74.25 105 GLN A CA 1
ATOM 803 C C . GLN A 1 105 ? 3.502 9.006 -5.871 1.00 74.25 105 GLN A C 1
ATOM 805 O O . GLN A 1 105 ? 4.530 8.349 -5.721 1.00 74.25 105 GLN A O 1
ATOM 810 N N . ALA A 1 106 ? 3.449 10.094 -6.643 1.00 71.81 106 ALA A N 1
ATOM 811 C CA . ALA A 1 106 ? 4.591 10.609 -7.393 1.00 71.81 106 ALA A CA 1
ATOM 812 C C . ALA A 1 106 ? 5.729 11.095 -6.480 1.00 71.81 106 ALA A C 1
ATOM 814 O O . ALA A 1 106 ? 6.897 10.962 -6.837 1.00 71.81 106 ALA A O 1
ATOM 815 N N . SER A 1 107 ? 5.408 11.617 -5.291 1.00 70.12 107 SER A N 1
ATOM 816 C CA . SER A 1 107 ? 6.406 12.077 -4.318 1.00 70.12 107 SER A CA 1
ATOM 817 C C . SER A 1 107 ? 7.081 10.959 -3.513 1.00 70.12 107 SER A C 1
ATOM 819 O O . SER A 1 107 ? 8.017 11.238 -2.765 1.00 70.12 107 SER A O 1
ATOM 821 N N . ARG A 1 108 ? 6.622 9.700 -3.605 1.00 67.81 108 ARG A N 1
ATOM 822 C CA . ARG A 1 108 ? 7.251 8.577 -2.889 1.00 67.81 108 ARG A CA 1
ATOM 823 C C . ARG A 1 108 ? 8.505 8.106 -3.623 1.00 67.81 108 ARG A C 1
ATOM 825 O O . ARG A 1 108 ? 8.427 7.474 -4.675 1.00 67.81 108 ARG A O 1
ATOM 832 N N . GLU A 1 109 ? 9.668 8.342 -3.024 1.00 54.00 109 GLU A N 1
ATOM 833 C CA . GLU A 1 109 ? 10.925 7.763 -3.499 1.00 54.00 109 GLU A CA 1
ATOM 834 C C . GLU A 1 109 ? 10.902 6.227 -3.356 1.00 54.00 109 GLU A C 1
ATOM 836 O O . GLU A 1 109 ? 10.551 5.690 -2.308 1.00 54.00 109 GLU A O 1
ATOM 841 N N . GLY A 1 110 ? 11.266 5.499 -4.418 1.00 49.69 110 GLY A N 1
ATOM 842 C CA . GLY A 1 110 ? 11.517 4.049 -4.362 1.00 49.69 110 GLY A CA 1
ATOM 843 C C . GLY A 1 110 ? 10.340 3.111 -4.669 1.00 49.69 110 GLY A C 1
ATOM 844 O O . GLY A 1 110 ? 10.573 1.917 -4.849 1.00 49.69 110 GLY A O 1
ATOM 845 N N . HIS A 1 111 ? 9.110 3.612 -4.821 1.00 51.47 111 HIS A N 1
ATOM 846 C CA . HIS A 1 111 ? 7.946 2.802 -5.218 1.00 51.47 111 HIS A CA 1
ATOM 847 C C . HIS A 1 111 ? 7.163 3.465 -6.357 1.00 51.47 111 HIS A C 1
ATOM 849 O O . HIS A 1 111 ? 6.059 3.972 -6.165 1.00 51.47 111 HIS A O 1
ATOM 855 N N . PHE A 1 112 ? 7.735 3.459 -7.565 1.00 45.66 112 PHE A N 1
ATOM 856 C CA . PHE A 1 112 ? 7.032 3.937 -8.755 1.00 45.66 112 PHE A CA 1
ATOM 857 C C . PHE A 1 112 ? 5.987 2.902 -9.192 1.00 45.66 112 PHE A C 1
ATOM 859 O O . PHE A 1 112 ? 6.307 1.911 -9.848 1.00 45.66 112 PHE A O 1
ATOM 866 N N . MET A 1 113 ? 4.731 3.119 -8.808 1.00 54.94 113 MET A N 1
ATOM 867 C CA . MET A 1 113 ? 3.598 2.430 -9.420 1.00 54.94 113 MET A CA 1
ATOM 868 C C . MET A 1 113 ? 3.265 3.170 -10.725 1.00 54.94 113 MET A C 1
ATOM 870 O O . MET A 1 113 ? 3.124 4.394 -10.687 1.00 54.94 113 MET A O 1
ATOM 874 N N . PRO A 1 114 ? 3.147 2.483 -11.876 1.00 59.84 114 PRO A N 1
ATOM 875 C CA . PRO A 1 114 ? 2.730 3.117 -13.120 1.00 59.84 114 PRO A CA 1
ATOM 876 C C . PRO A 1 114 ? 1.434 3.927 -12.923 1.00 59.84 114 PRO A C 1
ATOM 878 O O . PRO A 1 114 ? 0.491 3.388 -12.337 1.00 59.84 114 PRO A O 1
ATOM 881 N N . PRO A 1 115 ? 1.337 5.170 -13.435 1.00 60.75 115 PRO A N 1
ATOM 882 C CA . PRO A 1 115 ? 0.130 5.997 -13.314 1.00 60.75 115 PRO A CA 1
ATOM 883 C C . PRO A 1 115 ? -1.154 5.286 -13.770 1.00 60.75 115 PRO A C 1
ATOM 885 O O . PRO A 1 115 ? -2.201 5.435 -13.146 1.00 60.75 115 PRO A O 1
ATOM 888 N N . SER A 1 116 ? -1.048 4.428 -14.791 1.00 64.12 116 SER A N 1
ATOM 889 C CA . SER A 1 116 ? -2.154 3.616 -15.311 1.00 64.12 116 SER A CA 1
ATOM 890 C C . SER A 1 116 ? -2.742 2.626 -14.297 1.00 64.12 116 SER A C 1
ATOM 892 O O . SER A 1 116 ? -3.922 2.293 -14.384 1.00 64.12 116 SER A O 1
ATOM 894 N N . LEU A 1 117 ? -1.961 2.162 -13.313 1.00 68.62 117 LEU A N 1
ATOM 895 C CA . LEU A 1 117 ? -2.470 1.283 -12.257 1.00 68.62 117 LEU A CA 1
ATOM 896 C C . LEU A 1 117 ? -3.289 2.053 -11.216 1.00 68.62 117 LEU A C 1
ATOM 898 O O . LEU A 1 117 ? -4.251 1.498 -10.691 1.00 68.62 117 LEU A O 1
ATOM 902 N N . MET A 1 118 ? -2.955 3.315 -10.934 1.00 75.75 118 MET A N 1
ATOM 903 C CA . MET A 1 118 ? -3.759 4.156 -10.039 1.00 75.75 118 MET A CA 1
ATOM 904 C C . MET A 1 118 ? -5.147 4.411 -10.630 1.00 75.75 118 MET A C 1
ATOM 906 O O . MET A 1 118 ? -6.145 4.216 -9.939 1.00 75.75 118 MET A O 1
ATOM 910 N N . ASP A 1 119 ? -5.217 4.774 -11.914 1.00 75.81 119 ASP A N 1
ATOM 911 C CA . ASP A 1 119 ? -6.494 5.007 -12.601 1.00 75.81 119 ASP A CA 1
ATOM 912 C C . ASP A 1 119 ? -7.389 3.758 -12.539 1.00 75.81 119 ASP A C 1
ATOM 914 O O . ASP A 1 119 ? -8.539 3.846 -12.115 1.00 75.81 119 ASP A O 1
ATOM 918 N N . SER A 1 120 ? -6.828 2.569 -12.796 1.00 77.38 120 SER A N 1
ATOM 919 C CA . SER A 1 120 ? -7.578 1.309 -12.681 1.00 77.38 120 SER A CA 1
ATOM 920 C C . SER A 1 120 ? -8.103 1.025 -11.265 1.00 77.38 120 SER A C 1
ATOM 922 O O . SER A 1 120 ? -9.169 0.431 -11.098 1.00 77.38 120 SER A O 1
ATOM 924 N N . GLN A 1 121 ? -7.381 1.448 -10.220 1.00 81.50 121 GLN A N 1
ATOM 925 C CA . GLN A 1 121 ? -7.820 1.268 -8.835 1.00 81.50 121 GLN A CA 1
ATOM 926 C C . GLN A 1 121 ? -8.937 2.235 -8.458 1.00 81.50 121 GLN A C 1
ATOM 928 O O . GLN A 1 121 ? -9.853 1.828 -7.746 1.00 81.50 121 GLN A O 1
ATOM 933 N N . LEU A 1 122 ? -8.873 3.477 -8.941 1.00 82.31 122 LEU A N 1
ATOM 934 C CA . LEU A 1 122 ? -9.940 4.460 -8.763 1.00 82.31 122 LEU A CA 1
ATOM 935 C C . LEU A 1 122 ? -11.214 4.028 -9.498 1.00 82.31 122 LEU A C 1
ATOM 937 O O . LEU A 1 122 ? -12.293 4.123 -8.928 1.00 8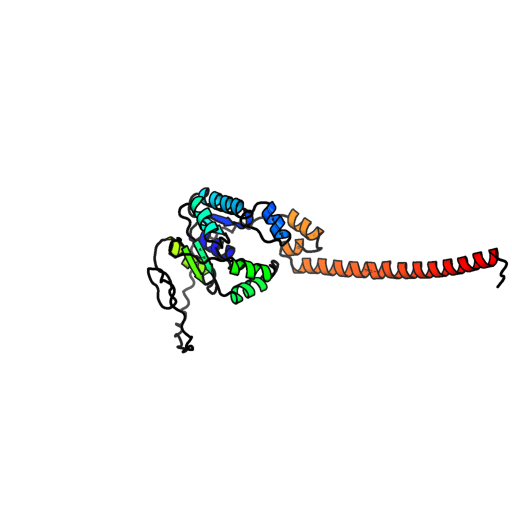2.31 122 LEU A O 1
ATOM 941 N N . GLU A 1 123 ? -11.096 3.480 -10.709 1.00 84.12 123 GLU A N 1
ATOM 942 C CA . GLU A 1 123 ? -12.232 2.913 -11.454 1.00 84.12 123 GLU A CA 1
ATOM 943 C C . GLU A 1 123 ? -12.834 1.677 -10.771 1.00 84.12 123 GLU A C 1
ATOM 945 O O . GLU A 1 123 ? -14.039 1.452 -10.834 1.00 84.12 123 GLU A O 1
ATOM 950 N N . THR A 1 124 ? -12.003 0.874 -10.100 1.00 84.12 124 THR A N 1
ATOM 951 C CA . THR A 1 124 ? -12.450 -0.318 -9.360 1.00 84.12 124 THR A CA 1
ATOM 952 C C . THR A 1 124 ? -13.067 0.025 -7.998 1.00 84.12 124 THR A C 1
ATOM 954 O O . THR A 1 124 ? -13.723 -0.825 -7.395 1.00 84.12 124 THR A O 1
ATOM 957 N N . LEU A 1 125 ? -12.823 1.227 -7.467 1.00 88.00 125 LEU A N 1
ATOM 958 C CA . LEU A 1 125 ? -13.270 1.623 -6.136 1.00 88.00 125 LEU A CA 1
ATOM 959 C C . LEU A 1 125 ? -14.790 1.825 -6.106 1.00 88.00 125 LEU A C 1
ATOM 961 O O . LEU A 1 125 ? -15.329 2.816 -6.590 1.00 88.00 125 LEU A O 1
ATOM 965 N N . GLU A 1 126 ? -15.475 0.910 -5.435 1.00 87.94 126 GLU A N 1
ATOM 966 C CA . GLU A 1 126 ? -16.865 1.055 -5.034 1.00 87.94 126 GLU A CA 1
ATOM 967 C C . GLU A 1 126 ? -16.912 1.709 -3.652 1.00 87.94 126 GLU A C 1
ATOM 969 O O . GLU A 1 126 ? -16.362 1.182 -2.678 1.00 87.94 126 GLU A O 1
ATOM 974 N N . GLN A 1 127 ? -17.593 2.851 -3.561 1.00 88.06 127 GLN A N 1
ATOM 975 C CA . GLN A 1 127 ? -17.776 3.579 -2.305 1.00 88.06 127 GLN A CA 1
ATOM 976 C C . GLN A 1 127 ? -18.436 2.696 -1.232 1.00 88.06 127 GLN A C 1
ATOM 978 O O . GLN A 1 127 ? -19.178 1.762 -1.550 1.00 88.06 127 GLN A O 1
ATOM 983 N N . LEU A 1 128 ? -18.153 2.987 0.044 1.00 85.62 128 LEU A N 1
ATOM 984 C CA . LEU A 1 128 ? -18.844 2.339 1.163 1.00 85.62 128 LEU A CA 1
ATOM 985 C C . LEU A 1 128 ? -20.344 2.639 1.076 1.00 85.62 128 LEU A C 1
ATOM 987 O O . LEU A 1 128 ? -20.741 3.801 0.983 1.00 85.62 128 LEU A O 1
ATOM 991 N N . ALA A 1 129 ? -21.163 1.593 1.098 1.00 81.94 129 ALA A N 1
ATOM 992 C CA . ALA A 1 129 ? -22.610 1.708 1.108 1.00 81.94 129 ALA A CA 1
ATOM 993 C C . ALA A 1 129 ? -23.137 1.977 2.526 1.00 81.94 129 ALA A C 1
ATOM 995 O O . ALA A 1 129 ? -22.489 1.672 3.525 1.00 81.94 129 ALA A O 1
ATOM 996 N N . ALA A 1 130 ? -24.353 2.522 2.616 1.00 79.00 130 ALA A N 1
ATOM 997 C CA . ALA A 1 130 ? -24.974 2.895 3.889 1.00 79.00 130 ALA A CA 1
ATOM 998 C C . ALA A 1 130 ? -25.231 1.708 4.840 1.00 79.00 130 ALA A C 1
ATOM 1000 O O . ALA A 1 130 ? -25.404 1.912 6.039 1.00 79.00 130 ALA A O 1
ATOM 1001 N N . ASP A 1 131 ? -25.287 0.483 4.312 1.00 80.94 131 ASP A N 1
ATOM 1002 C CA . ASP A 1 131 ? -25.476 -0.756 5.068 1.00 80.94 131 ASP A CA 1
ATOM 1003 C C . ASP A 1 131 ? -24.155 -1.434 5.479 1.00 80.94 131 ASP A C 1
ATOM 1005 O O . ASP A 1 131 ? -24.159 -2.512 6.081 1.00 80.94 131 ASP A O 1
ATOM 1009 N N . GLU A 1 132 ? -23.015 -0.816 5.169 1.00 85.12 132 GLU A N 1
ATOM 1010 C CA . GLU A 1 132 ? -21.694 -1.295 5.557 1.00 85.12 132 GLU A CA 1
ATOM 1011 C C . GLU A 1 132 ? -21.204 -0.553 6.803 1.00 85.12 132 GLU A C 1
ATOM 1013 O O . GLU A 1 132 ? -21.208 0.674 6.865 1.00 85.12 132 GLU A O 1
ATOM 1018 N N . ALA A 1 133 ? -20.755 -1.305 7.811 1.00 89.12 133 ALA A N 1
ATOM 1019 C CA . ALA A 1 133 ? -20.160 -0.722 9.005 1.00 89.12 133 ALA A CA 1
ATOM 1020 C C . ALA A 1 133 ? -18.810 -0.093 8.639 1.00 89.12 133 ALA A C 1
ATOM 1022 O O . ALA A 1 133 ? -17.836 -0.805 8.387 1.00 89.12 133 ALA A O 1
ATOM 1023 N N . GLY A 1 134 ? -18.746 1.233 8.589 1.00 90.69 134 GLY A N 1
ATOM 1024 C CA . GLY A 1 134 ? -17.517 1.928 8.252 1.00 90.69 134 GLY A CA 1
ATOM 1025 C C . GLY A 1 134 ? -17.627 3.444 8.291 1.00 90.69 134 GLY A C 1
ATOM 1026 O O . GLY A 1 134 ? -18.694 4.018 8.497 1.00 90.69 134 GLY A O 1
ATOM 1027 N N . VAL A 1 1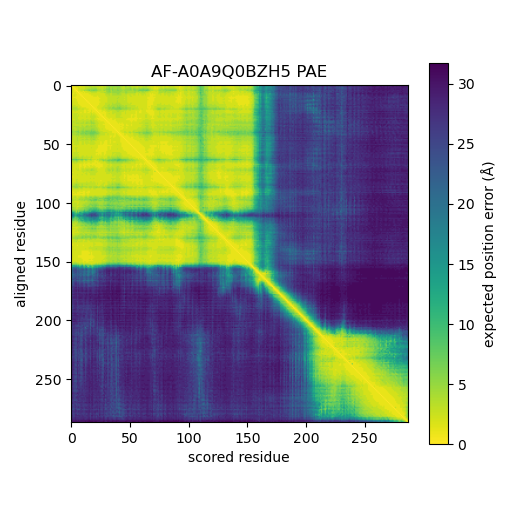35 ? -16.488 4.091 8.075 1.00 89.88 135 VAL A N 1
ATOM 1028 C CA . VAL A 1 135 ? -16.345 5.543 7.985 1.00 89.88 135 VAL A CA 1
ATOM 1029 C C . VAL A 1 135 ? -15.484 5.891 6.780 1.00 89.88 135 VAL A C 1
ATOM 1031 O O . VAL A 1 135 ? -14.498 5.212 6.494 1.00 89.88 135 VAL A O 1
ATOM 1034 N N . ARG A 1 136 ? -15.844 6.963 6.074 1.00 91.56 136 ARG A N 1
ATOM 1035 C CA . ARG A 1 136 ? -15.024 7.549 5.011 1.00 91.56 136 ARG A CA 1
ATOM 1036 C C . ARG A 1 136 ? -14.278 8.754 5.566 1.00 91.56 136 ARG A C 1
ATOM 1038 O O . ARG A 1 136 ? -14.904 9.630 6.154 1.00 91.56 136 ARG A O 1
ATOM 1045 N N . LEU A 1 137 ? -12.965 8.784 5.381 1.00 90.69 137 LEU A N 1
ATOM 1046 C CA . LEU A 1 137 ? -12.086 9.844 5.858 1.00 90.69 137 LEU A CA 1
ATOM 1047 C C . LEU A 1 137 ? -11.313 10.437 4.681 1.00 90.69 137 LEU A C 1
ATOM 1049 O O . LEU A 1 137 ? -10.741 9.692 3.883 1.00 90.69 137 LEU A O 1
ATOM 1053 N N . ASP A 1 138 ? -11.304 11.766 4.596 1.00 89.50 138 ASP A N 1
ATOM 1054 C CA . ASP A 1 138 ? -10.584 12.500 3.557 1.00 89.50 138 ASP A CA 1
ATOM 1055 C C . ASP A 1 138 ? -9.089 12.521 3.866 1.00 89.50 138 ASP A C 1
ATOM 1057 O O . ASP A 1 138 ? -8.640 13.101 4.856 1.00 89.50 138 ASP A O 1
ATOM 1061 N N . VAL A 1 139 ? -8.302 11.913 2.985 1.00 90.62 139 VAL A N 1
ATOM 1062 C CA . VAL A 1 139 ? -6.852 11.830 3.122 1.00 90.62 139 VAL A CA 1
ATOM 1063 C C . VAL A 1 139 ? -6.162 13.193 3.100 1.00 90.62 139 VAL A C 1
ATOM 1065 O O . VAL A 1 139 ? -4.976 13.234 3.414 1.00 90.62 139 VAL A O 1
ATOM 1068 N N . ALA A 1 140 ? -6.833 14.296 2.752 1.00 87.88 140 ALA A N 1
ATOM 1069 C CA . ALA A 1 140 ? -6.296 15.649 2.893 1.00 87.88 140 ALA A CA 1
ATOM 1070 C C . ALA A 1 140 ? -5.884 15.984 4.340 1.00 87.88 140 ALA A C 1
ATOM 1072 O O . ALA A 1 140 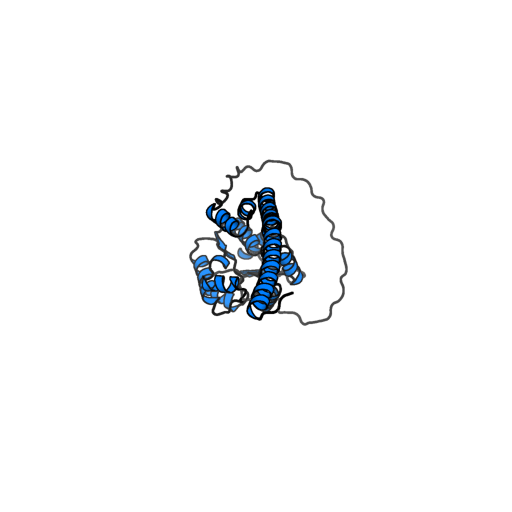? -4.947 16.763 4.530 1.00 87.88 140 ALA A O 1
ATOM 1073 N N . ALA A 1 141 ? -6.520 15.368 5.342 1.00 87.06 141 ALA A N 1
ATOM 1074 C CA . ALA A 1 141 ? -6.150 15.539 6.743 1.00 87.06 141 ALA A CA 1
ATOM 1075 C C . ALA A 1 141 ? -4.832 14.809 7.106 1.00 87.06 141 ALA A C 1
ATOM 1077 O O . ALA A 1 141 ? -4.447 13.837 6.442 1.00 87.06 141 ALA A O 1
ATOM 1078 N N . PRO A 1 142 ? -4.121 15.247 8.164 1.00 92.19 142 PRO A N 1
ATOM 1079 C CA . PRO A 1 142 ? -2.927 14.566 8.661 1.00 92.19 142 PRO A CA 1
ATOM 1080 C C . PRO A 1 142 ? -3.213 13.128 9.143 1.00 92.19 142 PRO A C 1
ATOM 1082 O O . PRO A 1 142 ? -4.282 12.877 9.706 1.00 92.19 142 PRO A O 1
ATOM 1085 N N . PRO A 1 143 ? -2.271 12.175 8.990 1.00 94.06 143 PRO A N 1
ATOM 1086 C CA . PRO A 1 143 ? -2.465 10.780 9.400 1.00 94.06 143 PRO A CA 1
ATOM 1087 C C . PRO A 1 143 ? -2.862 10.589 10.868 1.00 94.06 143 PRO A C 1
ATOM 1089 O O . PRO A 1 143 ? -3.640 9.689 11.181 1.00 94.06 143 PRO A O 1
ATOM 1092 N N . GLU A 1 144 ? -2.354 11.431 11.766 1.00 94.75 144 GLU A N 1
ATOM 1093 C CA . GLU A 1 144 ? -2.679 11.402 13.189 1.00 94.75 144 GLU A CA 1
ATOM 1094 C C . GLU A 1 144 ? -4.160 11.713 13.420 1.00 94.75 144 GLU A C 1
ATOM 1096 O O . GLU A 1 144 ? -4.843 10.974 14.127 1.00 94.75 144 GLU A O 1
ATOM 1101 N N . GLU A 1 145 ? -4.679 12.746 12.755 1.00 92.88 145 GLU A N 1
ATOM 1102 C CA . GLU A 1 145 ? -6.091 13.122 12.836 1.00 92.88 145 GLU A CA 1
ATOM 1103 C C . GLU A 1 145 ? -6.993 12.023 12.261 1.00 92.88 145 GLU A C 1
ATOM 1105 O O . GLU A 1 145 ? -8.014 11.677 12.858 1.00 92.88 145 GLU A O 1
ATOM 1110 N N . LEU A 1 146 ? -6.590 11.418 11.139 1.00 93.50 146 LEU A N 1
ATOM 1111 C CA . LEU A 1 146 ? -7.311 10.301 10.527 1.00 93.50 146 LEU A CA 1
ATOM 1112 C C . LEU A 1 146 ? -7.396 9.095 11.465 1.00 93.50 146 LEU A C 1
ATOM 1114 O O . LEU A 1 146 ? -8.462 8.494 11.599 1.00 93.50 146 LEU A O 1
ATOM 1118 N N . ALA A 1 147 ? -6.298 8.751 12.138 1.00 94.88 147 ALA A N 1
ATOM 1119 C CA . ALA A 1 147 ? -6.273 7.660 13.104 1.00 94.88 147 ALA A CA 1
ATOM 1120 C C . ALA A 1 147 ? -7.134 7.966 14.344 1.00 94.88 147 ALA A C 1
ATOM 1122 O O . ALA A 1 147 ? -7.847 7.087 14.828 1.00 94.88 147 ALA A O 1
ATOM 1123 N N . ASP A 1 148 ? -7.139 9.214 14.820 1.00 90.75 148 ASP A N 1
ATOM 1124 C CA . ASP A 1 148 ? -8.015 9.656 15.911 1.00 90.75 148 ASP A CA 1
ATOM 1125 C C . ASP A 1 148 ? -9.502 9.585 15.531 1.00 90.75 148 ASP A C 1
ATOM 1127 O O . ASP A 1 148 ? -10.335 9.132 16.321 1.00 90.75 148 ASP A O 1
ATOM 1131 N N . LEU A 1 149 ? -9.855 10.018 14.318 1.00 89.81 149 LEU A N 1
ATOM 1132 C CA . LEU A 1 149 ? -11.219 9.926 13.792 1.00 89.81 149 LEU A CA 1
ATOM 1133 C C . LEU A 1 149 ? -11.657 8.469 13.626 1.00 89.81 149 LEU A C 1
ATOM 1135 O O . LEU A 1 149 ? -12.767 8.119 14.025 1.00 89.81 149 LEU A O 1
ATOM 1139 N N . ALA A 1 150 ? -10.781 7.615 13.096 1.00 92.75 150 ALA A N 1
ATOM 1140 C CA . ALA A 1 150 ? -11.048 6.191 12.937 1.00 92.75 150 ALA A CA 1
ATOM 1141 C C . ALA A 1 150 ? -11.302 5.490 14.282 1.00 92.75 150 ALA A C 1
ATOM 1143 O O . ALA A 1 150 ? -12.278 4.749 14.402 1.00 92.75 150 ALA A O 1
ATOM 1144 N N . ALA A 1 151 ? -10.484 5.769 15.304 1.00 90.44 151 ALA A N 1
ATOM 1145 C CA . ALA A 1 151 ? -10.651 5.195 16.641 1.00 90.44 151 ALA A CA 1
ATOM 1146 C C . ALA A 1 151 ? -11.999 5.589 17.272 1.00 90.44 151 ALA A C 1
ATOM 1148 O O . ALA A 1 151 ? -12.704 4.743 17.819 1.00 90.44 151 ALA A O 1
ATOM 1149 N N . ARG A 1 152 ? -12.404 6.861 17.138 1.00 86.00 152 ARG A N 1
ATOM 1150 C CA . ARG A 1 152 ? -13.701 7.352 17.642 1.00 86.00 152 ARG A CA 1
ATOM 1151 C C . ARG A 1 152 ? -14.899 6.751 16.906 1.00 86.00 152 ARG A C 1
ATOM 1153 O O . ARG A 1 152 ? -15.934 6.502 17.527 1.00 86.00 152 ARG A O 1
ATOM 1160 N N . ALA A 1 153 ? -14.769 6.531 15.597 1.00 81.81 153 ALA A N 1
ATOM 1161 C CA . ALA A 1 153 ? -15.842 5.998 14.763 1.00 81.81 153 ALA A CA 1
ATOM 1162 C C . ALA A 1 153 ? -16.185 4.537 15.104 1.00 81.81 153 ALA A C 1
ATOM 1164 O O . ALA A 1 153 ? -17.353 4.154 15.031 1.00 81.81 153 ALA A O 1
ATOM 1165 N N . GLN A 1 154 ? -15.195 3.740 15.522 1.00 70.12 154 GLN A N 1
ATOM 1166 C CA . GLN A 1 154 ? -15.398 2.342 15.914 1.00 70.12 154 GLN A CA 1
ATOM 1167 C C . GLN A 1 154 ? -16.177 2.195 17.235 1.00 70.12 154 GLN A C 1
ATOM 1169 O O . GLN A 1 154 ? -16.943 1.247 17.384 1.00 70.12 154 GLN A O 1
ATOM 1174 N N . ASP A 1 155 ? -16.037 3.141 18.169 1.00 60.56 155 ASP A N 1
ATOM 1175 C CA . ASP A 1 155 ? -16.684 3.111 19.495 1.00 60.56 155 ASP A CA 1
ATOM 1176 C C . ASP A 1 155 ? -18.195 3.452 19.455 1.00 60.56 155 ASP A C 1
ATOM 1178 O O . ASP A 1 155 ? -18.844 3.669 20.475 1.00 60.56 155 ASP A O 1
ATOM 1182 N N . GLY A 1 156 ? -18.793 3.563 18.259 1.00 52.69 156 GLY A N 1
ATOM 1183 C CA . GLY A 1 156 ? -20.218 3.882 18.090 1.00 52.69 156 GLY A CA 1
ATOM 1184 C C . GLY A 1 156 ? -20.603 5.308 18.519 1.00 52.69 156 GLY A C 1
ATOM 1185 O O . GLY A 1 156 ? -21.787 5.611 18.677 1.00 52.69 156 GLY A O 1
ATOM 1186 N N . SER A 1 157 ? -19.614 6.195 18.690 1.00 40.84 157 SER A N 1
ATOM 1187 C CA . SER A 1 157 ? -19.751 7.483 19.384 1.00 40.84 157 SER A CA 1
ATOM 1188 C C . SER A 1 157 ? -20.226 8.690 18.549 1.00 40.84 157 SER A C 1
ATOM 1190 O O . SER A 1 157 ? -20.346 9.757 19.145 1.00 40.84 157 SER A O 1
ATOM 1192 N N . GLN A 1 158 ? -20.599 8.516 17.259 1.00 49.22 158 GLN A N 1
ATOM 1193 C CA . GLN A 1 158 ? -21.524 9.349 16.426 1.00 49.22 158 GLN A CA 1
ATOM 1194 C C . GLN A 1 158 ? -20.990 9.937 15.084 1.00 49.22 158 GLN A C 1
ATOM 1196 O O . GLN A 1 158 ? -19.902 10.493 15.022 1.00 49.22 158 GLN A O 1
ATOM 1201 N N . ARG A 1 159 ? -21.922 9.954 14.101 1.00 48.28 159 ARG A N 1
ATOM 1202 C CA . ARG A 1 159 ? -22.229 10.940 13.021 1.00 48.28 159 ARG A CA 1
ATOM 1203 C C . ARG A 1 159 ? -21.328 11.086 11.774 1.00 48.28 159 ARG A C 1
ATOM 1205 O O . ARG A 1 159 ? -20.114 11.198 11.842 1.00 48.28 159 ARG A O 1
ATOM 1212 N N . TYR A 1 160 ? -22.005 11.161 10.624 1.00 49.72 160 TYR A N 1
ATOM 1213 C CA . TYR A 1 160 ? -21.513 11.339 9.257 1.00 49.72 160 TYR A CA 1
ATOM 1214 C C . TYR A 1 160 ? -21.443 12.828 8.877 1.00 49.72 160 TYR A C 1
ATOM 1216 O O . TYR A 1 160 ? -22.295 13.613 9.288 1.00 49.72 160 TYR A O 1
ATOM 1224 N N . TRP A 1 161 ? -20.455 13.206 8.065 1.00 47.53 161 TRP A N 1
ATOM 1225 C CA . TRP A 1 161 ? -20.309 14.554 7.505 1.00 47.53 161 TRP A CA 1
ATOM 1226 C C . TRP A 1 161 ? -20.983 14.627 6.129 1.00 47.53 161 TRP A C 1
ATOM 1228 O O . TRP A 1 161 ? -20.579 13.911 5.211 1.00 47.53 161 TRP A O 1
ATOM 1238 N N . ASP A 1 162 ? -22.009 15.466 5.977 1.00 46.41 162 ASP A N 1
ATOM 1239 C CA . ASP A 1 162 ? -22.769 15.609 4.720 1.00 46.41 162 ASP A CA 1
ATOM 1240 C C . ASP A 1 162 ? -22.254 16.732 3.799 1.00 46.41 162 ASP A C 1
ATOM 1242 O O . ASP A 1 162 ? -22.802 16.956 2.720 1.00 46.41 162 ASP A O 1
ATOM 1246 N N . GLY A 1 163 ? -21.175 17.408 4.206 1.00 42.72 163 GLY A N 1
ATOM 1247 C CA . GLY A 1 163 ? -20.616 18.572 3.520 1.00 42.72 163 GLY A CA 1
ATOM 1248 C C . GLY A 1 163 ? -20.972 19.916 4.166 1.00 42.72 163 GLY A C 1
ATOM 1249 O O . GLY A 1 163 ? -20.405 20.925 3.748 1.00 42.72 163 GLY A O 1
ATOM 1250 N N . ALA A 1 164 ? -21.844 19.947 5.183 1.00 38.88 164 ALA A N 1
ATOM 1251 C CA . ALA A 1 164 ? -22.184 21.157 5.936 1.00 38.88 164 ALA A CA 1
ATOM 1252 C C . ALA A 1 164 ? -22.277 20.941 7.461 1.00 38.88 164 ALA A C 1
ATOM 1254 O O . ALA A 1 164 ? -21.800 21.793 8.211 1.00 38.88 164 ALA A O 1
ATOM 1255 N N . GLU A 1 165 ? -22.849 19.828 7.935 1.00 34.28 165 GLU A N 1
ATOM 1256 C CA . GLU A 1 165 ? -22.999 19.526 9.368 1.00 34.28 165 GLU A CA 1
ATOM 1257 C C . GLU A 1 165 ? -22.839 18.020 9.685 1.00 34.28 165 GLU A C 1
ATOM 1259 O O . GLU A 1 165 ? -22.821 17.154 8.808 1.00 34.28 165 GLU A O 1
ATOM 1264 N N . TRP A 1 166 ? -22.703 17.691 10.976 1.00 47.03 166 TRP A N 1
ATOM 1265 C CA . TRP A 1 166 ? -22.557 16.313 11.467 1.00 47.03 166 TRP A CA 1
ATOM 1266 C C . TRP A 1 166 ? -23.929 15.659 11.738 1.00 47.03 166 TRP A C 1
ATOM 1268 O O . TRP A 1 166 ? -24.620 16.040 12.691 1.00 47.03 166 TRP A O 1
ATOM 1278 N N . THR A 1 167 ? -24.316 14.631 10.970 1.00 47.19 167 THR A N 1
ATOM 1279 C CA . THR A 1 167 ? -25.654 13.994 11.020 1.00 47.19 167 THR A CA 1
ATOM 1280 C C . THR A 1 167 ? -25.624 12.485 11.304 1.00 47.19 167 THR A C 1
ATOM 1282 O O . THR A 1 167 ? -24.641 11.795 11.060 1.00 47.19 167 THR A O 1
ATOM 1285 N N . ALA A 1 168 ? -26.690 11.940 11.907 1.00 39.22 168 ALA A N 1
ATOM 1286 C CA . ALA A 1 168 ? -26.718 10.555 12.412 1.00 39.22 168 ALA A CA 1
ATOM 1287 C C . ALA A 1 168 ? -27.103 9.493 11.356 1.00 39.22 168 ALA A C 1
ATOM 1289 O O . ALA A 1 168 ? -27.055 8.300 11.650 1.00 39.22 168 ALA A O 1
ATOM 1290 N N . HIS A 1 169 ? -27.467 9.909 10.137 1.00 40.69 169 HIS A N 1
ATOM 1291 C CA . HIS A 1 169 ? -27.938 9.033 9.061 1.00 40.69 169 HIS A CA 1
ATOM 1292 C C . HIS A 1 169 ? -27.385 9.464 7.695 1.00 40.69 169 HIS A C 1
ATOM 1294 O O . HIS A 1 169 ? -27.246 10.653 7.427 1.00 40.69 169 HIS A O 1
ATOM 1300 N N . HIS A 1 170 ? -27.112 8.487 6.826 1.00 38.03 170 HIS A N 1
ATOM 1301 C CA . HIS A 1 170 ? -26.620 8.683 5.459 1.00 38.03 170 HIS A CA 1
ATOM 1302 C C . HIS A 1 170 ? -27.704 9.347 4.579 1.00 38.03 170 HIS A C 1
ATOM 1304 O O . HIS A 1 170 ? -28.790 8.773 4.453 1.00 38.03 170 HIS A O 1
ATOM 1310 N N . PRO A 1 171 ? -27.467 10.506 3.931 1.00 39.25 171 PRO A N 1
ATOM 1311 C CA . PRO A 1 171 ? -28.422 11.037 2.966 1.00 39.25 171 PRO A CA 1
ATOM 1312 C C . PRO A 1 171 ? -28.373 10.221 1.667 1.00 39.25 171 PRO A C 1
ATOM 1314 O O . PRO A 1 171 ? -27.299 9.820 1.211 1.00 39.25 171 PRO A O 1
ATOM 1317 N N . ALA A 1 172 ? -29.539 9.984 1.065 1.00 40.81 172 ALA A N 1
ATOM 1318 C CA . ALA A 1 172 ? -29.644 9.563 -0.329 1.00 40.81 172 ALA A CA 1
ATOM 1319 C C . ALA A 1 172 ? -29.127 10.692 -1.240 1.00 40.81 172 ALA A C 1
ATOM 1321 O O . ALA A 1 172 ? -29.364 11.867 -0.960 1.00 40.81 172 ALA A O 1
ATOM 1322 N N . ALA A 1 173 ? -28.404 10.333 -2.305 1.00 34.47 173 ALA A N 1
ATOM 1323 C CA . ALA A 1 173 ? -27.724 11.273 -3.199 1.00 34.47 173 ALA A CA 1
ATOM 1324 C C . ALA A 1 173 ? -28.644 12.417 -3.696 1.00 34.47 173 ALA A C 1
ATOM 1326 O O . ALA A 1 173 ? -29.770 12.139 -4.121 1.00 34.47 173 ALA A O 1
ATOM 1327 N N . PRO A 1 174 ? -28.194 13.689 -3.694 1.00 39.19 174 PRO A N 1
ATOM 1328 C CA . PRO A 1 174 ? -28.989 14.794 -4.220 1.00 39.19 174 PRO A CA 1
ATOM 1329 C C . PRO A 1 174 ? -28.914 14.874 -5.760 1.00 39.19 174 PRO A C 1
ATOM 1331 O O . PRO A 1 174 ? -27.936 14.419 -6.360 1.00 39.19 174 PRO A O 1
ATOM 1334 N N . PRO A 1 175 ? -29.931 15.458 -6.426 1.00 39.97 175 PRO A N 1
ATOM 1335 C CA . PRO A 1 175 ? -29.950 15.608 -7.876 1.00 39.97 175 PRO A CA 1
ATOM 1336 C C . PRO A 1 175 ? -28.942 16.668 -8.339 1.00 39.97 175 PRO A C 1
ATOM 1338 O O . PRO A 1 175 ? -28.764 17.711 -7.713 1.00 39.97 175 PRO A O 1
ATOM 1341 N N . THR A 1 176 ? -28.311 16.407 -9.481 1.00 44.38 176 THR A N 1
ATOM 1342 C CA . THR A 1 176 ? -27.386 17.309 -10.176 1.00 44.38 176 THR A CA 1
ATOM 1343 C C . THR A 1 176 ? -28.059 18.639 -10.546 1.00 44.38 176 THR A C 1
ATOM 1345 O O . THR A 1 176 ? -28.975 18.658 -11.370 1.00 44.38 176 THR A O 1
ATOM 1348 N N . GLY A 1 177 ? -27.571 19.751 -9.988 1.00 34.09 177 GLY A N 1
ATOM 1349 C CA . GLY A 1 177 ? -27.911 21.132 -10.360 1.00 34.09 177 GLY A CA 1
ATOM 1350 C C . GLY A 1 177 ? -26.659 22.027 -10.328 1.00 34.09 177 GLY A C 1
ATOM 1351 O O . GLY A 1 177 ? -25.696 21.673 -9.648 1.00 34.09 177 GLY A O 1
ATOM 1352 N N . PRO A 1 178 ? -26.605 23.126 -11.108 1.00 39.91 178 PRO A N 1
ATOM 1353 C CA . PRO A 1 178 ? -25.343 23.748 -11.498 1.00 39.91 178 PRO A CA 1
ATOM 1354 C C . PRO A 1 178 ? -24.727 24.607 -10.388 1.00 39.91 178 PRO A C 1
ATOM 1356 O O . PRO A 1 178 ? -25.425 25.272 -9.626 1.00 39.91 178 PRO A O 1
ATOM 1359 N N . ALA A 1 179 ? -23.394 24.589 -10.349 1.00 41.22 179 ALA A N 1
ATOM 1360 C CA . ALA A 1 179 ? -22.546 25.268 -9.380 1.00 41.22 179 ALA A CA 1
ATOM 1361 C C . ALA A 1 179 ? -22.744 26.795 -9.349 1.00 41.22 179 ALA A C 1
ATOM 1363 O O . ALA A 1 179 ? -22.724 27.458 -10.388 1.00 41.22 179 ALA A O 1
ATOM 1364 N N . THR A 1 180 ? -22.824 27.355 -8.141 1.00 30.61 180 THR A N 1
ATOM 1365 C CA . THR A 1 180 ? -22.612 28.783 -7.862 1.00 30.61 180 THR A CA 1
ATOM 1366 C C . THR A 1 180 ? -21.275 28.988 -7.135 1.00 30.61 180 THR A C 1
ATOM 1368 O O . THR A 1 180 ? -20.852 28.109 -6.384 1.00 30.61 180 THR A O 1
ATOM 1371 N N . PRO A 1 181 ? -20.571 30.116 -7.359 1.00 38.91 181 PRO A N 1
ATOM 1372 C CA . PRO A 1 181 ? -19.185 30.279 -6.944 1.00 38.91 181 PRO A CA 1
ATOM 1373 C C . PRO A 1 181 ? -19.039 30.738 -5.487 1.00 38.91 181 PRO A C 1
ATOM 1375 O O . PRO A 1 181 ? -19.873 31.462 -4.948 1.00 38.91 181 PRO A O 1
ATOM 1378 N N . PHE A 1 182 ? -17.923 30.312 -4.895 1.00 33.97 182 PHE A N 1
ATOM 1379 C CA . PHE A 1 182 ? -17.453 30.556 -3.532 1.00 33.97 182 PHE A CA 1
ATOM 1380 C C . PHE A 1 182 ? -17.542 32.019 -3.063 1.00 33.97 182 PHE A C 1
ATOM 1382 O O . PHE A 1 182 ? -17.050 32.929 -3.729 1.00 33.97 182 PHE A O 1
ATOM 1389 N N . ALA A 1 183 ? -18.048 32.212 -1.840 1.00 31.89 183 ALA A N 1
ATOM 1390 C CA . ALA A 1 183 ? -17.836 33.412 -1.037 1.00 31.89 183 ALA A CA 1
ATOM 1391 C C . ALA A 1 183 ? -16.876 33.081 0.117 1.00 31.89 183 ALA A C 1
ATOM 1393 O O . ALA A 1 183 ? -17.150 32.223 0.953 1.00 31.89 183 ALA A O 1
ATOM 1394 N N . THR A 1 184 ? -15.731 33.756 0.144 1.00 38.75 184 THR A N 1
ATOM 1395 C CA . THR A 1 184 ? -14.707 33.662 1.190 1.00 38.75 184 THR A CA 1
ATOM 1396 C C . THR A 1 184 ? -15.141 34.420 2.444 1.00 38.75 184 THR A C 1
ATOM 1398 O O . THR A 1 184 ? -15.316 35.638 2.385 1.00 38.75 184 THR A O 1
ATOM 1401 N N . ALA A 1 185 ? -15.236 33.735 3.584 1.00 31.44 185 ALA A N 1
ATOM 1402 C CA . ALA A 1 185 ? -15.285 34.360 4.906 1.00 31.44 185 ALA A CA 1
ATOM 1403 C C . ALA A 1 185 ? -14.031 33.958 5.714 1.00 31.44 185 ALA A C 1
ATOM 1405 O O . ALA A 1 185 ? -13.658 32.784 5.693 1.00 31.44 185 ALA A O 1
ATOM 1406 N N . PRO A 1 186 ? -13.352 34.895 6.401 1.00 39.88 186 PRO A N 1
ATOM 1407 C CA . PRO A 1 186 ? -12.133 34.604 7.152 1.00 39.88 186 PRO A CA 1
ATOM 1408 C C . PRO A 1 186 ? -12.450 34.086 8.565 1.00 39.88 186 PRO A C 1
ATOM 1410 O O . PRO A 1 186 ? -13.166 34.736 9.325 1.00 39.88 186 PRO A O 1
ATOM 1413 N N . TYR A 1 187 ? -11.877 32.941 8.941 1.00 33.41 187 TYR A N 1
ATOM 1414 C CA . TYR A 1 187 ? -11.890 32.455 10.325 1.00 33.41 187 TYR A CA 1
ATOM 1415 C C . TYR A 1 187 ? -10.830 33.189 11.171 1.00 33.41 187 TYR A C 1
ATOM 1417 O O . TYR A 1 187 ? -9.703 33.372 10.702 1.00 33.41 187 TYR A O 1
ATOM 1425 N N . PRO A 1 188 ? -11.134 33.595 12.418 1.00 39.28 188 PRO A N 1
ATOM 1426 C CA . PRO A 1 188 ? -10.140 34.165 13.320 1.00 39.28 188 PRO A CA 1
ATOM 1427 C C . PRO A 1 188 ? -9.263 33.066 13.939 1.00 39.28 188 PRO A C 1
ATOM 1429 O O . PRO A 1 188 ? -9.758 32.094 14.507 1.00 39.28 188 PRO A O 1
ATOM 1432 N N . VAL A 1 189 ? -7.945 33.249 13.857 1.00 40.91 189 VAL A N 1
ATOM 1433 C CA . VAL A 1 189 ? -6.940 32.384 14.488 1.00 40.91 189 VAL A CA 1
ATOM 1434 C C . VAL A 1 189 ? -6.827 32.764 15.968 1.00 40.91 189 VAL A C 1
ATOM 1436 O O . VAL A 1 189 ? -6.512 33.911 16.289 1.00 40.91 189 VAL A O 1
ATOM 1439 N N . ALA A 1 190 ? -7.085 31.824 16.879 1.00 33.00 190 ALA A N 1
ATOM 1440 C CA . ALA A 1 190 ? -6.826 32.020 18.305 1.00 33.00 190 ALA A CA 1
ATOM 1441 C C . ALA A 1 190 ? -5.310 31.924 18.591 1.00 33.00 190 ALA A C 1
ATOM 1443 O O . ALA A 1 190 ? -4.642 31.055 18.026 1.00 33.00 190 ALA A O 1
ATOM 1444 N N . PRO A 1 191 ? -4.736 32.784 19.452 1.00 37.84 191 PRO A N 1
ATOM 1445 C CA . PRO A 1 191 ? -3.308 32.749 19.742 1.00 37.84 191 PRO A CA 1
ATOM 1446 C C . PRO A 1 191 ? -2.949 31.550 20.632 1.00 37.84 191 PRO A C 1
ATOM 1448 O O . PRO A 1 191 ? -3.538 31.346 21.692 1.00 37.84 191 PRO A O 1
ATOM 1451 N N . TYR A 1 192 ? -1.946 30.778 20.207 1.00 35.06 192 TYR A N 1
ATOM 1452 C CA . TYR A 1 192 ? -1.343 29.694 20.985 1.00 35.06 192 TYR A CA 1
ATOM 1453 C C . TYR A 1 192 ? -0.739 30.242 22.288 1.00 35.06 192 TYR A C 1
ATOM 1455 O O . TYR A 1 192 ? 0.263 30.958 22.267 1.00 35.06 192 TYR A O 1
ATOM 1463 N N . SER A 1 193 ? -1.307 29.873 23.436 1.00 39.72 193 SER A N 1
ATOM 1464 C CA . SER A 1 193 ? -0.616 29.972 24.721 1.00 39.72 193 SER A CA 1
ATOM 1465 C C . SER A 1 193 ? 0.304 28.762 24.882 1.00 39.72 193 SER A C 1
ATOM 1467 O O . SER A 1 193 ? -0.168 27.625 24.921 1.00 39.72 193 SER A O 1
ATOM 1469 N N . ALA A 1 194 ? 1.612 29.001 24.970 1.00 39.94 194 ALA A N 1
ATOM 1470 C CA . ALA A 1 194 ? 2.603 27.974 25.268 1.00 39.94 194 ALA A CA 1
ATOM 1471 C C . ALA A 1 194 ? 2.312 27.322 26.633 1.00 39.94 194 ALA A C 1
ATOM 1473 O O . ALA A 1 194 ? 2.210 28.013 27.649 1.00 39.94 194 ALA A O 1
ATOM 1474 N N . ALA A 1 195 ? 2.171 25.995 26.654 1.00 38.81 195 ALA A N 1
ATOM 1475 C CA . ALA A 1 195 ? 2.040 25.228 27.888 1.00 38.81 195 ALA A CA 1
ATOM 1476 C C . ALA A 1 195 ? 3.365 25.244 28.683 1.00 38.81 195 ALA A C 1
ATOM 1478 O O . ALA A 1 195 ? 4.440 25.283 28.075 1.00 38.81 195 ALA A O 1
ATOM 1479 N N . PRO A 1 196 ? 3.333 25.187 30.028 1.00 42.44 196 PRO A N 1
ATOM 1480 C CA . PRO A 1 196 ? 4.547 25.150 30.826 1.00 42.44 196 PRO A CA 1
ATOM 1481 C C . PRO A 1 196 ? 5.248 23.797 30.653 1.00 42.44 196 PRO A C 1
ATOM 1483 O O . PRO A 1 196 ? 4.676 22.745 30.919 1.00 42.44 196 PRO A O 1
ATOM 1486 N N . HIS A 1 197 ? 6.515 23.853 30.254 1.00 45.38 197 HIS A N 1
ATOM 1487 C CA . HIS A 1 197 ? 7.543 22.825 30.432 1.00 45.38 197 HIS A CA 1
ATOM 1488 C C . HIS A 1 197 ? 7.421 22.085 31.780 1.00 45.38 197 HIS A C 1
ATOM 1490 O O . HIS A 1 197 ? 7.834 22.581 32.829 1.00 45.38 197 HIS A O 1
ATOM 1496 N N . GLY A 1 198 ? 6.873 20.875 31.724 1.00 42.09 198 GLY A N 1
ATOM 1497 C CA . GLY A 1 198 ? 7.011 19.823 32.719 1.00 42.09 198 GLY A CA 1
ATOM 1498 C C . GLY A 1 198 ? 7.298 18.533 31.960 1.00 42.09 198 GLY A C 1
ATOM 1499 O O . GLY A 1 198 ? 6.546 18.172 31.059 1.00 42.09 198 GLY A O 1
ATOM 1500 N N . ALA A 1 199 ? 8.427 17.889 32.251 1.00 46.53 199 ALA A N 1
ATOM 1501 C CA . ALA A 1 199 ? 8.806 16.633 31.614 1.00 46.53 199 ALA A CA 1
ATOM 1502 C C . ALA A 1 199 ? 7.728 15.551 31.858 1.00 46.53 199 ALA A C 1
ATOM 1504 O O . ALA A 1 199 ? 7.211 15.468 32.976 1.00 46.53 199 ALA A O 1
ATOM 1505 N N . PRO A 1 200 ? 7.377 14.720 30.858 1.00 44.22 200 PRO A N 1
ATOM 1506 C CA . PRO A 1 200 ? 6.396 13.655 31.041 1.00 44.22 200 PRO A CA 1
ATOM 1507 C C . PRO A 1 200 ? 6.918 12.578 32.017 1.00 44.22 200 PRO A C 1
ATOM 1509 O O . PRO A 1 200 ? 8.105 12.247 31.980 1.00 44.22 200 PRO A O 1
ATOM 1512 N N . PRO A 1 201 ? 6.059 11.990 32.875 1.00 42.62 201 PRO A N 1
ATOM 1513 C CA . PRO A 1 201 ? 6.478 11.088 33.951 1.00 42.62 201 PRO A CA 1
ATOM 1514 C C . PRO A 1 201 ? 6.681 9.622 33.525 1.00 42.62 201 PRO A C 1
ATOM 1516 O O . PRO A 1 201 ? 6.636 8.732 34.370 1.00 42.62 201 PRO A O 1
ATOM 1519 N N . TYR A 1 202 ? 6.939 9.334 32.249 1.00 46.28 202 TYR A N 1
ATOM 1520 C CA . TYR A 1 202 ? 7.120 7.958 31.780 1.00 46.28 202 TYR A CA 1
ATOM 1521 C C . TYR A 1 202 ? 8.475 7.792 31.100 1.00 46.28 202 TYR A C 1
ATOM 1523 O O . TYR A 1 202 ? 8.755 8.395 30.066 1.00 46.28 202 TYR A O 1
ATOM 1531 N N . GLY A 1 203 ? 9.329 6.963 31.706 1.00 46.56 203 GLY A N 1
ATOM 1532 C CA . GLY A 1 203 ? 10.551 6.486 31.074 1.00 46.56 203 GLY A CA 1
ATOM 1533 C C . GLY A 1 203 ? 10.187 5.706 29.817 1.00 46.56 203 GLY A C 1
ATOM 1534 O O . GLY A 1 203 ? 9.600 4.630 29.899 1.00 46.56 203 GLY A O 1
ATOM 1535 N N . ILE A 1 204 ? 10.517 6.270 28.659 1.00 42.97 204 ILE A N 1
ATOM 1536 C CA . ILE A 1 204 ? 10.395 5.604 27.367 1.00 42.97 204 ILE A CA 1
ATOM 1537 C C . ILE A 1 204 ? 11.381 4.433 27.392 1.00 42.97 204 ILE A C 1
ATOM 1539 O O . ILE A 1 204 ? 12.596 4.635 27.376 1.00 42.97 204 ILE A O 1
ATOM 1543 N N . ALA A 1 205 ? 10.866 3.205 27.479 1.00 44.34 205 ALA A N 1
ATOM 1544 C CA . ALA A 1 205 ? 11.665 2.026 27.181 1.00 44.34 205 ALA A CA 1
ATOM 1545 C C . ALA A 1 205 ? 12.205 2.187 25.747 1.00 44.34 205 ALA A C 1
ATOM 1547 O O . ALA A 1 205 ? 11.422 2.539 24.862 1.00 44.34 205 ALA A O 1
ATOM 1548 N N . PRO A 1 206 ? 13.514 1.997 25.491 1.00 44.53 206 PRO A N 1
ATOM 1549 C CA . PRO A 1 206 ? 14.058 2.173 24.154 1.00 44.53 206 PRO A CA 1
ATOM 1550 C C . PRO A 1 206 ? 13.322 1.227 23.206 1.00 44.53 206 PRO A C 1
ATOM 1552 O O . PRO A 1 206 ? 13.330 0.011 23.395 1.00 44.53 206 PRO A O 1
ATOM 1555 N N . TYR A 1 207 ? 12.649 1.812 22.219 1.00 48.00 207 TYR A N 1
ATOM 1556 C CA . TYR A 1 207 ? 12.021 1.105 21.113 1.00 48.00 207 TYR A CA 1
ATOM 1557 C C . TYR A 1 207 ? 13.025 0.090 20.553 1.00 48.00 207 TYR A C 1
ATOM 1559 O O . TYR A 1 207 ? 14.146 0.438 20.172 1.00 48.00 207 TYR A O 1
ATOM 1567 N N . ALA A 1 208 ? 12.650 -1.188 20.554 1.00 43.97 208 ALA A N 1
ATOM 1568 C CA . ALA A 1 208 ? 13.472 -2.239 19.978 1.00 43.97 208 ALA A CA 1
ATOM 1569 C C . ALA A 1 208 ? 13.493 -2.046 18.456 1.00 43.97 208 ALA A C 1
ATOM 1571 O O . ALA A 1 208 ? 12.565 -2.437 17.752 1.00 43.97 208 ALA A O 1
ATOM 1572 N N . VAL A 1 209 ? 14.537 -1.390 17.946 1.00 55.47 209 VAL A N 1
ATOM 1573 C CA . VAL A 1 209 ? 14.766 -1.248 16.506 1.00 55.47 209 VAL A CA 1
ATOM 1574 C C . VAL A 1 209 ? 14.947 -2.649 15.926 1.00 55.47 209 VAL A C 1
ATOM 1576 O O . VAL A 1 209 ? 15.859 -3.373 16.331 1.00 55.47 209 VAL A O 1
ATOM 1579 N N . ALA A 1 210 ? 14.073 -3.038 14.994 1.00 53.47 210 ALA A N 1
ATOM 1580 C CA . ALA A 1 210 ? 14.160 -4.328 14.322 1.00 53.47 210 ALA A CA 1
ATOM 1581 C C . ALA A 1 210 ? 15.573 -4.530 13.727 1.00 53.47 210 ALA A C 1
ATOM 1583 O O . ALA A 1 210 ? 16.109 -3.621 13.081 1.00 53.47 210 ALA A O 1
ATOM 1584 N N . PRO A 1 211 ? 16.215 -5.691 13.947 1.00 56.53 211 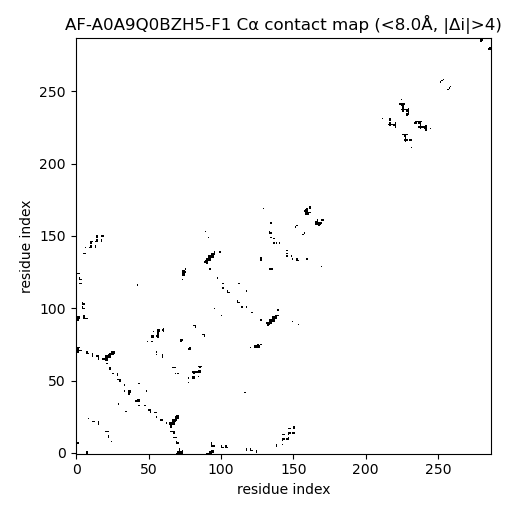PRO A N 1
ATOM 1585 C CA . PRO A 1 211 ? 17.587 -5.916 13.514 1.00 56.53 211 PRO A CA 1
ATOM 1586 C C . PRO A 1 211 ? 17.680 -5.937 11.981 1.00 56.53 211 PRO A C 1
ATOM 1588 O O . PRO A 1 211 ? 16.972 -6.685 11.308 1.00 56.53 211 PRO A O 1
ATOM 1591 N N . LYS A 1 212 ? 18.585 -5.129 11.414 1.00 69.31 212 LYS A N 1
ATOM 1592 C CA . LYS A 1 212 ? 18.875 -5.134 9.970 1.00 69.31 212 LYS A CA 1
ATOM 1593 C C . LYS A 1 212 ? 19.453 -6.492 9.559 1.00 69.31 212 LYS A C 1
ATOM 1595 O O . LYS A 1 212 ? 20.369 -6.994 10.208 1.00 69.31 212 LYS A O 1
ATOM 1600 N N . ASN A 1 213 ? 18.954 -7.071 8.465 1.00 80.06 213 ASN A N 1
ATOM 1601 C CA . ASN A 1 213 ? 19.451 -8.350 7.955 1.00 80.06 213 ASN A CA 1
ATOM 1602 C C . ASN A 1 213 ? 20.711 -8.137 7.084 1.00 80.06 213 ASN A C 1
ATOM 1604 O O . ASN A 1 213 ? 20.599 -7.579 5.986 1.00 80.06 213 ASN A O 1
ATOM 1608 N N . PRO A 1 214 ? 21.901 -8.604 7.512 1.00 77.94 214 PRO A N 1
ATOM 1609 C CA . PRO A 1 214 ? 23.145 -8.407 6.765 1.00 77.94 214 PRO A CA 1
ATOM 1610 C C . PRO A 1 214 ? 23.144 -9.119 5.404 1.00 77.94 214 PRO A C 1
ATOM 1612 O O . PRO A 1 214 ? 23.779 -8.643 4.462 1.00 77.94 214 PRO A O 1
ATOM 1615 N N . GLY A 1 215 ? 22.394 -10.219 5.266 1.00 77.12 215 GLY A N 1
ATOM 1616 C CA . GLY A 1 215 ? 22.261 -10.946 4.004 1.00 77.12 215 GLY A CA 1
ATOM 1617 C C . GLY A 1 215 ? 21.540 -10.130 2.932 1.00 77.12 215 GLY A C 1
ATOM 1618 O O . GLY A 1 215 ? 21.961 -10.124 1.779 1.00 77.12 215 GLY A O 1
ATOM 1619 N N . LEU A 1 216 ? 20.510 -9.370 3.312 1.00 78.00 216 LEU A N 1
ATOM 1620 C CA . LEU A 1 216 ? 19.763 -8.524 2.378 1.00 78.00 216 LEU A CA 1
ATOM 1621 C C . LEU A 1 216 ? 20.639 -7.390 1.825 1.00 78.00 216 LEU A C 1
ATOM 1623 O O . LEU A 1 216 ? 20.641 -7.136 0.623 1.00 78.00 216 LEU A O 1
ATOM 1627 N N . ALA A 1 217 ? 21.430 -6.744 2.688 1.00 79.00 217 ALA A N 1
ATOM 1628 C CA . ALA A 1 217 ? 22.352 -5.686 2.278 1.00 79.00 217 ALA A CA 1
ATOM 1629 C C . ALA A 1 217 ? 23.460 -6.215 1.346 1.00 79.00 217 ALA A C 1
ATOM 1631 O O . ALA A 1 217 ? 23.831 -5.548 0.375 1.00 79.00 217 ALA A O 1
ATOM 1632 N N . LEU A 1 218 ? 23.962 -7.430 1.599 1.00 81.31 218 LEU A N 1
ATOM 1633 C CA . LEU A 1 218 ? 24.928 -8.095 0.723 1.00 81.31 218 LEU A CA 1
ATOM 1634 C C . LEU A 1 218 ? 24.321 -8.389 -0.657 1.00 81.31 218 LEU A C 1
ATOM 1636 O O . LEU A 1 218 ? 24.907 -8.019 -1.672 1.00 81.31 218 LEU A O 1
ATOM 1640 N N . VAL A 1 219 ? 23.132 -9.000 -0.696 1.00 82.50 219 VAL A N 1
ATOM 1641 C CA . VAL A 1 219 ? 22.428 -9.327 -1.948 1.00 82.50 219 VAL A CA 1
ATOM 1642 C C . VAL A 1 219 ? 22.103 -8.061 -2.741 1.00 82.50 219 VAL A C 1
ATOM 1644 O O . VAL A 1 219 ? 22.328 -8.022 -3.945 1.00 82.50 219 VAL A O 1
ATOM 1647 N N . ALA A 1 220 ? 21.654 -6.991 -2.086 1.00 78.88 220 ALA A N 1
ATOM 1648 C CA . ALA A 1 220 ? 21.419 -5.710 -2.750 1.00 78.88 220 ALA A CA 1
ATOM 1649 C C . ALA A 1 220 ? 22.705 -5.141 -3.380 1.00 78.88 220 ALA A C 1
ATOM 1651 O O . ALA A 1 220 ? 22.685 -4.661 -4.513 1.00 78.88 220 ALA A O 1
ATOM 1652 N N . SER A 1 221 ? 23.835 -5.252 -2.673 1.00 83.81 221 SER A N 1
ATOM 1653 C CA . SER A 1 221 ? 25.139 -4.771 -3.152 1.00 83.81 221 SER A CA 1
ATOM 1654 C C . SER A 1 221 ? 25.726 -5.618 -4.283 1.00 83.81 221 SER A C 1
ATOM 1656 O O . SER A 1 221 ? 26.534 -5.111 -5.057 1.00 83.81 221 SER A O 1
ATOM 1658 N N . PHE A 1 222 ? 25.329 -6.890 -4.388 1.00 86.81 222 PHE A N 1
ATOM 1659 C CA . PHE A 1 222 ? 25.712 -7.774 -5.490 1.00 86.81 222 PHE A CA 1
ATOM 1660 C C . PHE A 1 222 ? 25.143 -7.291 -6.832 1.00 86.81 222 PHE A C 1
ATOM 1662 O O . PHE A 1 222 ? 25.842 -7.338 -7.840 1.00 86.81 222 PHE A O 1
ATOM 1669 N N . PHE A 1 223 ? 23.899 -6.799 -6.848 1.00 83.06 223 PHE A N 1
ATOM 1670 C CA . PHE A 1 223 ? 23.259 -6.310 -8.074 1.00 83.06 223 PHE A CA 1
ATOM 1671 C C . PHE A 1 223 ? 23.601 -4.855 -8.388 1.00 83.06 223 PHE A C 1
ATOM 1673 O O . PHE A 1 223 ? 23.775 -4.505 -9.554 1.00 83.06 223 PHE A O 1
ATOM 1680 N N . ILE A 1 224 ? 23.684 -4.002 -7.364 1.00 87.75 224 ILE A N 1
ATOM 1681 C CA . ILE A 1 224 ? 24.001 -2.582 -7.522 1.00 87.75 224 ILE A CA 1
ATOM 1682 C C . ILE A 1 224 ? 25.086 -2.215 -6.502 1.00 87.75 224 ILE A C 1
ATOM 1684 O O . ILE A 1 224 ? 24.800 -2.137 -5.302 1.00 87.75 224 ILE A O 1
ATOM 1688 N N . PRO A 1 225 ? 26.329 -1.961 -6.947 1.00 89.94 225 PRO A N 1
ATOM 1689 C CA . PRO A 1 225 ? 27.417 -1.576 -6.057 1.00 89.94 225 PRO A CA 1
ATOM 1690 C C . PRO A 1 225 ? 27.045 -0.365 -5.196 1.00 89.94 225 PRO A C 1
ATOM 1692 O O . PRO A 1 225 ? 26.632 0.673 -5.704 1.00 89.94 225 PRO A O 1
ATOM 1695 N N . GLY A 1 226 ? 27.183 -0.507 -3.876 1.00 86.25 226 GLY A N 1
ATOM 1696 C CA . GLY A 1 226 ? 26.865 0.542 -2.903 1.00 86.25 226 GLY A CA 1
ATOM 1697 C C . GLY A 1 226 ? 25.427 0.532 -2.374 1.00 86.25 226 GLY A C 1
ATOM 1698 O O . GLY A 1 226 ? 25.172 1.167 -1.353 1.00 86.25 226 GLY A O 1
ATOM 1699 N N . LEU A 1 227 ? 24.504 -0.230 -2.973 1.00 84.75 227 LEU A N 1
ATOM 1700 C CA . LEU A 1 227 ? 23.089 -0.232 -2.581 1.00 84.75 227 LEU A CA 1
ATOM 1701 C C . LEU A 1 227 ? 22.845 -0.767 -1.161 1.00 84.75 227 LEU A C 1
ATOM 1703 O O . LEU A 1 227 ? 22.056 -0.186 -0.421 1.00 84.75 227 LEU A O 1
ATOM 1707 N N . GLY A 1 228 ? 23.548 -1.815 -0.722 1.00 85.56 228 GLY A N 1
ATOM 1708 C CA . GLY A 1 228 ? 23.427 -2.306 0.658 1.00 85.56 228 GLY A CA 1
ATOM 1709 C C . GLY A 1 228 ? 23.890 -1.290 1.702 1.00 85.56 228 GLY A C 1
ATOM 1710 O O . GLY A 1 228 ? 23.301 -1.187 2.775 1.00 85.56 228 GLY A O 1
ATOM 1711 N N . THR A 1 229 ? 24.900 -0.484 1.372 1.00 87.81 229 THR A N 1
ATOM 1712 C CA . THR A 1 229 ? 25.382 0.614 2.222 1.00 87.81 229 THR A CA 1
ATOM 1713 C C . THR A 1 229 ? 24.333 1.725 2.347 1.00 87.81 229 THR A C 1
ATOM 1715 O O . THR A 1 229 ? 24.150 2.273 3.434 1.00 87.81 229 THR A O 1
ATOM 1718 N N . ILE A 1 230 ? 23.580 1.994 1.273 1.00 87.94 230 ILE A N 1
ATOM 1719 C CA . ILE A 1 230 ? 22.439 2.927 1.276 1.00 87.94 230 ILE A CA 1
ATOM 1720 C C . ILE A 1 230 ? 21.293 2.379 2.137 1.00 87.94 230 ILE A C 1
ATOM 1722 O O . ILE A 1 230 ? 20.790 3.100 2.995 1.00 87.94 230 ILE A O 1
ATOM 1726 N N . ILE A 1 231 ? 20.937 1.096 1.993 1.00 82.12 231 ILE A N 1
ATOM 1727 C CA . ILE A 1 231 ? 19.902 0.423 2.809 1.00 82.12 231 ILE A CA 1
ATOM 1728 C C . ILE A 1 231 ? 20.263 0.446 4.304 1.00 82.12 231 ILE A C 1
ATOM 1730 O O . ILE A 1 231 ? 19.399 0.541 5.175 1.00 82.12 231 ILE A O 1
ATOM 1734 N N . ASN A 1 232 ? 21.557 0.424 4.623 1.00 83.31 232 ASN A N 1
ATOM 1735 C CA . ASN A 1 232 ? 22.040 0.537 5.994 1.00 83.31 232 ASN A CA 1
ATOM 1736 C C . ASN A 1 232 ? 21.990 1.969 6.558 1.00 83.31 232 ASN A C 1
ATOM 1738 O O . ASN A 1 232 ? 22.234 2.133 7.754 1.00 83.31 232 ASN A O 1
ATOM 1742 N N . GLY A 1 233 ? 21.604 2.973 5.766 1.00 83.56 233 GLY A N 1
ATOM 1743 C CA . GLY A 1 233 ? 21.474 4.378 6.167 1.00 83.56 233 GLY A CA 1
ATOM 1744 C C . GLY A 1 233 ? 22.719 5.229 5.898 1.00 83.56 233 GLY A C 1
ATOM 1745 O O . GLY A 1 233 ? 22.699 6.435 6.122 1.00 83.56 233 GLY A O 1
ATOM 1746 N N . GLU A 1 234 ? 23.801 4.643 5.376 1.00 87.69 234 GLU A N 1
ATOM 1747 C CA . GLU A 1 234 ? 25.040 5.357 5.045 1.00 87.69 234 GLU A CA 1
ATOM 1748 C C . GLU A 1 234 ? 25.039 5.836 3.583 1.00 87.69 234 GLU A C 1
ATOM 1750 O O . GLU A 1 234 ? 25.900 5.472 2.776 1.00 87.69 234 GLU A O 1
ATOM 1755 N N . VAL A 1 235 ? 24.059 6.675 3.237 1.00 87.06 235 VAL A N 1
ATOM 1756 C CA . VAL A 1 235 ? 23.784 7.102 1.852 1.00 87.06 235 VAL A CA 1
ATOM 1757 C C . VAL A 1 235 ? 25.028 7.666 1.158 1.00 87.06 235 VAL A C 1
ATOM 1759 O O . VAL A 1 235 ? 25.360 7.245 0.052 1.00 87.06 235 VAL A O 1
ATOM 1762 N N . GLY A 1 236 ? 25.774 8.553 1.826 1.00 88.56 236 GLY A N 1
ATOM 1763 C CA . GLY A 1 236 ? 26.964 9.185 1.242 1.00 88.56 236 GLY A CA 1
ATOM 1764 C C . GLY A 1 236 ? 28.059 8.189 0.847 1.00 88.56 236 GLY A C 1
ATOM 1765 O O . GLY A 1 236 ? 28.638 8.302 -0.233 1.00 88.56 236 GLY A O 1
ATOM 1766 N N . LYS A 1 237 ? 28.311 7.165 1.676 1.00 86.94 237 LYS A N 1
ATOM 1767 C CA . LYS A 1 237 ? 29.296 6.121 1.351 1.00 86.94 237 LYS A CA 1
ATOM 1768 C C . LYS A 1 237 ? 28.801 5.231 0.212 1.00 86.94 237 LYS A C 1
ATOM 1770 O O . LYS A 1 237 ? 29.580 4.891 -0.674 1.00 86.94 237 LYS A O 1
ATOM 1775 N N . GLY A 1 238 ? 27.513 4.886 0.211 1.00 89.69 238 GLY A N 1
ATOM 1776 C CA . GLY A 1 238 ? 26.900 4.084 -0.846 1.00 89.69 238 GLY A CA 1
ATOM 1777 C C . GLY A 1 238 ? 26.947 4.758 -2.220 1.00 89.69 238 GLY A C 1
ATOM 1778 O O . GLY A 1 238 ? 27.365 4.133 -3.193 1.00 89.69 238 GLY A O 1
ATOM 1779 N N . VAL A 1 239 ? 26.630 6.055 -2.290 1.00 90.56 239 VAL A N 1
ATOM 1780 C CA . VAL A 1 239 ? 26.764 6.856 -3.520 1.00 90.56 239 VAL A CA 1
ATOM 1781 C C . VAL A 1 239 ? 28.222 6.914 -3.982 1.00 90.56 239 VAL A C 1
ATOM 1783 O O . VAL A 1 239 ? 28.492 6.740 -5.169 1.00 90.56 239 VAL A O 1
ATOM 1786 N N . GLY A 1 240 ? 29.177 7.081 -3.060 1.00 93.69 240 GLY A N 1
ATOM 1787 C CA . GLY A 1 240 ? 30.606 7.054 -3.386 1.00 93.69 240 GLY A CA 1
ATOM 1788 C C . GLY A 1 240 ? 31.056 5.742 -4.042 1.00 93.69 240 GLY A C 1
ATOM 1789 O O . GLY A 1 240 ? 31.785 5.770 -5.034 1.00 93.69 240 GLY A O 1
ATOM 1790 N N . ILE A 1 241 ? 30.577 4.597 -3.541 1.00 92.31 241 ILE A N 1
ATOM 1791 C CA . ILE A 1 241 ? 30.856 3.273 -4.128 1.00 92.31 241 ILE A CA 1
ATOM 1792 C C . ILE A 1 241 ? 30.277 3.172 -5.545 1.00 92.31 241 ILE A C 1
ATOM 1794 O O . ILE A 1 241 ? 30.976 2.732 -6.460 1.00 92.31 241 ILE A O 1
ATOM 1798 N N . LEU A 1 242 ? 29.029 3.604 -5.742 1.00 91.31 242 LEU A N 1
ATOM 1799 C CA . LEU A 1 242 ? 28.364 3.546 -7.045 1.00 91.31 242 LEU A CA 1
ATOM 1800 C C . LEU A 1 242 ? 29.082 4.415 -8.089 1.00 91.31 242 LEU A C 1
ATOM 1802 O O . LEU A 1 242 ? 29.346 3.957 -9.201 1.00 91.31 242 LEU A O 1
ATOM 1806 N N . VAL A 1 243 ? 29.454 5.645 -7.723 1.00 93.62 243 VAL A N 1
ATOM 1807 C CA . VAL A 1 243 ? 30.210 6.553 -8.602 1.00 93.62 243 VAL A CA 1
ATOM 1808 C C . VAL A 1 243 ? 31.565 5.948 -8.966 1.00 93.62 243 VAL A C 1
ATOM 1810 O O . VAL A 1 243 ? 31.926 5.917 -10.143 1.00 93.62 243 VAL A O 1
ATOM 1813 N N . GLY A 1 244 ? 32.296 5.409 -7.985 1.00 95.31 244 GLY A N 1
ATOM 1814 C CA . GLY A 1 244 ? 33.575 4.738 -8.230 1.00 95.31 244 GLY A CA 1
ATOM 1815 C C . GLY A 1 244 ? 33.450 3.557 -9.197 1.00 95.31 244 GLY A C 1
ATOM 1816 O O . GLY A 1 244 ? 34.285 3.398 -10.088 1.00 95.31 244 GLY A O 1
ATOM 1817 N N . TYR A 1 245 ? 32.378 2.769 -9.080 1.00 92.62 245 TYR A N 1
ATOM 1818 C CA . TYR A 1 245 ? 32.096 1.653 -9.983 1.00 92.62 245 TYR A CA 1
ATOM 1819 C C . TYR A 1 245 ? 31.849 2.110 -11.429 1.00 92.62 245 TYR A C 1
ATOM 1821 O O . TYR A 1 245 ? 32.455 1.572 -12.356 1.00 92.62 245 TYR A O 1
ATOM 1829 N N . VAL A 1 246 ? 31.026 3.143 -11.635 1.00 91.19 246 VAL A N 1
ATOM 1830 C CA . VAL A 1 246 ? 30.750 3.696 -12.976 1.00 91.19 246 VAL A CA 1
ATOM 1831 C C . VAL A 1 246 ? 32.021 4.255 -13.620 1.00 91.19 246 VAL A C 1
ATOM 1833 O O . VAL A 1 246 ? 32.294 3.988 -14.792 1.00 91.19 246 VAL A O 1
ATOM 1836 N N . VAL A 1 247 ? 32.839 4.977 -12.851 1.00 94.81 247 VAL A N 1
ATOM 1837 C CA . VAL A 1 247 ? 34.136 5.482 -13.325 1.00 94.81 247 VAL A CA 1
ATOM 1838 C C . VAL A 1 247 ? 35.060 4.326 -13.717 1.00 94.81 247 VAL A C 1
ATOM 1840 O O . VAL A 1 247 ? 35.699 4.382 -14.767 1.00 94.81 247 VAL A O 1
ATOM 1843 N N . SER A 1 248 ? 35.102 3.252 -12.924 1.00 92.69 248 SER A N 1
ATOM 1844 C CA . SER A 1 248 ? 35.907 2.066 -13.231 1.00 92.69 248 SER A CA 1
ATOM 1845 C C . SER A 1 248 ? 35.483 1.392 -14.542 1.00 92.69 248 SER A C 1
ATOM 1847 O O . SER A 1 248 ? 36.352 1.045 -15.342 1.00 92.69 248 SER A O 1
ATOM 1849 N N . LEU A 1 249 ? 34.178 1.280 -14.820 1.00 90.81 249 LEU A N 1
ATOM 1850 C CA . LEU A 1 249 ? 33.679 0.736 -16.091 1.00 90.81 249 LEU A CA 1
ATOM 1851 C C . LEU A 1 249 ? 34.147 1.563 -17.292 1.00 90.81 249 LEU A C 1
ATOM 1853 O O . LEU A 1 249 ? 34.617 1.005 -18.286 1.00 90.81 249 LEU A O 1
ATOM 1857 N N . PHE A 1 250 ? 34.067 2.891 -17.188 1.00 93.00 250 PHE A N 1
ATOM 1858 C CA . PHE A 1 250 ? 34.540 3.782 -18.245 1.00 93.00 250 PHE A CA 1
ATOM 1859 C C . PHE A 1 250 ? 36.053 3.649 -18.462 1.00 93.00 250 PHE A C 1
ATOM 1861 O O . PHE A 1 250 ? 36.517 3.558 -19.600 1.00 93.00 250 PHE A O 1
ATOM 1868 N N . LEU A 1 251 ? 36.826 3.569 -17.375 1.00 93.50 251 LEU A N 1
ATOM 1869 C CA . LEU A 1 251 ? 38.274 3.383 -17.442 1.00 93.50 251 LEU A CA 1
ATOM 1870 C C . LEU A 1 251 ? 38.662 2.045 -18.074 1.00 93.50 251 LEU A C 1
ATOM 1872 O O . LEU A 1 251 ? 39.588 2.022 -18.877 1.00 93.50 251 LEU A O 1
ATOM 1876 N N . ILE A 1 252 ? 37.960 0.948 -17.778 1.00 93.19 252 ILE A N 1
ATOM 1877 C CA . ILE A 1 252 ? 38.205 -0.355 -18.420 1.00 93.19 252 ILE A CA 1
ATOM 1878 C C . ILE A 1 252 ? 38.004 -0.251 -19.934 1.00 93.19 252 ILE A C 1
ATOM 1880 O O . ILE A 1 252 ? 38.861 -0.683 -20.707 1.00 93.19 252 ILE A O 1
ATOM 1884 N N . PHE A 1 253 ? 36.904 0.362 -20.373 1.00 89.44 253 PHE A N 1
ATOM 1885 C CA . PHE A 1 253 ? 36.628 0.536 -21.797 1.00 89.44 253 PHE A CA 1
ATOM 1886 C C . PHE A 1 253 ? 37.690 1.405 -22.487 1.00 89.44 253 PHE A C 1
ATOM 1888 O O . PHE A 1 253 ? 38.177 1.057 -23.563 1.00 89.44 253 PHE A O 1
ATOM 1895 N N . ALA A 1 254 ? 38.099 2.504 -21.853 1.00 91.06 254 ALA A N 1
ATOM 1896 C CA . ALA A 1 254 ? 39.098 3.412 -22.404 1.00 91.06 254 ALA A CA 1
ATOM 1897 C C . ALA A 1 254 ? 40.513 2.805 -22.423 1.00 91.06 254 ALA A C 1
ATOM 1899 O O . ALA A 1 254 ? 41.200 2.887 -23.437 1.00 91.06 254 ALA A O 1
ATOM 1900 N N . LEU A 1 255 ? 40.951 2.188 -21.322 1.00 92.75 255 LEU A N 1
ATOM 1901 C CA . LEU A 1 255 ? 42.322 1.693 -21.157 1.00 92.75 255 LEU A CA 1
ATOM 1902 C C . LEU A 1 255 ? 42.560 0.340 -21.826 1.00 92.75 255 LEU A C 1
ATOM 1904 O O . LEU A 1 255 ? 43.683 0.065 -22.235 1.00 92.75 255 LEU A O 1
ATOM 1908 N N . ILE A 1 256 ? 41.535 -0.508 -21.931 1.00 92.56 256 ILE A N 1
ATOM 1909 C CA . ILE A 1 256 ? 41.663 -1.848 -22.523 1.00 92.56 256 ILE A CA 1
ATOM 1910 C C . ILE A 1 256 ? 40.989 -1.895 -23.893 1.00 92.56 256 ILE A C 1
ATOM 1912 O O . ILE A 1 256 ? 41.592 -2.357 -24.860 1.00 92.56 256 ILE A O 1
ATOM 1916 N N . GLY A 1 257 ? 39.757 -1.392 -23.997 1.00 92.62 257 GLY A N 1
ATOM 1917 C CA . GLY A 1 257 ? 38.964 -1.470 -25.224 1.00 92.62 257 GLY A CA 1
ATOM 1918 C C . GLY A 1 257 ? 39.589 -0.704 -26.389 1.00 92.62 257 GLY A C 1
ATOM 1919 O O . GLY A 1 257 ? 39.801 -1.281 -27.455 1.00 92.62 257 GLY A O 1
ATOM 1920 N N . VAL A 1 258 ? 39.941 0.571 -26.193 1.00 92.94 258 VAL A N 1
ATOM 1921 C CA . VAL A 1 258 ? 40.491 1.409 -27.276 1.00 92.94 258 VAL A CA 1
ATOM 1922 C C . VAL A 1 258 ? 41.815 0.856 -27.829 1.00 92.94 258 VAL A C 1
ATOM 1924 O O . VAL A 1 258 ? 41.905 0.689 -29.050 1.00 92.94 258 VAL A O 1
ATOM 1927 N N . PRO A 1 259 ? 42.823 0.492 -27.007 1.00 95.81 259 PRO A N 1
ATOM 1928 C CA . PRO A 1 259 ? 44.052 -0.106 -27.530 1.00 95.81 259 PRO A CA 1
ATOM 1929 C C . PRO A 1 259 ? 43.825 -1.438 -28.247 1.00 95.81 259 PRO A C 1
ATOM 1931 O O . PRO A 1 259 ? 44.442 -1.679 -29.284 1.00 95.81 259 PRO A O 1
ATOM 1934 N N . LEU A 1 260 ? 42.922 -2.286 -27.738 1.00 95.69 260 LEU A N 1
ATOM 1935 C CA . LEU A 1 260 ? 42.598 -3.565 -28.370 1.00 95.69 260 LEU A CA 1
ATOM 1936 C C . LEU A 1 260 ? 41.994 -3.360 -29.765 1.00 95.69 260 LEU A C 1
ATOM 1938 O O . LEU A 1 260 ? 42.405 -4.027 -30.713 1.00 95.69 260 LEU A O 1
ATOM 1942 N N . VAL A 1 261 ? 41.063 -2.412 -29.907 1.00 95.75 261 VAL A N 1
ATOM 1943 C CA . VAL A 1 261 ? 40.442 -2.078 -31.198 1.00 95.75 261 VAL A CA 1
ATOM 1944 C C . VAL A 1 261 ? 41.483 -1.569 -32.191 1.00 95.75 261 VAL A C 1
ATOM 1946 O O . VAL A 1 261 ? 41.521 -2.043 -33.324 1.00 95.75 261 VAL A O 1
ATOM 1949 N N . ILE A 1 262 ? 42.361 -0.652 -31.771 1.00 96.19 262 ILE A N 1
ATOM 1950 C CA . ILE A 1 262 ? 43.440 -0.139 -32.627 1.00 96.19 262 ILE A CA 1
ATOM 1951 C C . ILE A 1 262 ? 44.376 -1.279 -33.051 1.00 96.19 262 ILE A C 1
ATOM 1953 O O . ILE A 1 262 ? 44.720 -1.386 -34.228 1.00 96.19 262 ILE A O 1
ATOM 1957 N N . GLY A 1 263 ? 44.753 -2.157 -32.119 1.00 97.12 263 GLY A N 1
ATOM 1958 C CA . GLY A 1 263 ? 45.608 -3.310 -32.398 1.00 97.12 263 GLY A CA 1
ATOM 1959 C C . GLY A 1 263 ? 44.992 -4.269 -33.417 1.00 97.12 263 GLY A C 1
ATOM 1960 O O . GLY A 1 263 ? 45.649 -4.628 -34.394 1.00 97.12 263 GLY A O 1
ATOM 1961 N N . LEU A 1 264 ? 43.719 -4.637 -33.237 1.00 97.31 264 LEU A N 1
ATOM 1962 C CA . LEU A 1 264 ? 42.990 -5.503 -34.170 1.00 97.31 264 LEU A CA 1
ATOM 1963 C C . LEU A 1 264 ? 42.814 -4.854 -35.546 1.00 97.31 264 LEU A C 1
ATOM 1965 O O . LEU A 1 264 ? 42.923 -5.537 -36.563 1.00 97.31 264 LEU A O 1
ATOM 1969 N N . TRP A 1 265 ? 42.585 -3.541 -35.592 1.00 96.88 265 TRP A N 1
ATOM 1970 C CA . TRP A 1 265 ? 42.458 -2.802 -36.845 1.00 96.88 265 TRP A CA 1
ATOM 1971 C C . TRP A 1 265 ? 43.770 -2.787 -37.639 1.00 96.88 265 TRP A C 1
ATOM 1973 O O . TRP A 1 265 ? 43.776 -3.102 -38.829 1.00 96.88 265 TRP A O 1
ATOM 1983 N N . ILE A 1 266 ? 44.896 -2.503 -36.974 1.00 98.00 266 ILE A N 1
ATOM 1984 C CA . ILE A 1 266 ? 46.230 -2.560 -37.591 1.00 98.00 266 ILE A CA 1
ATOM 1985 C C . ILE A 1 266 ? 46.539 -3.977 -38.067 1.00 98.00 266 ILE A C 1
ATOM 1987 O O . ILE A 1 266 ? 46.982 -4.163 -39.200 1.00 98.00 266 ILE A O 1
ATOM 1991 N N . TRP A 1 267 ? 46.280 -4.978 -37.227 1.00 97.56 267 TRP A N 1
ATOM 1992 C CA . TRP A 1 267 ? 46.492 -6.375 -37.585 1.00 97.56 267 TRP A CA 1
ATOM 1993 C C . TRP A 1 267 ? 45.686 -6.776 -38.828 1.00 97.56 267 TRP A C 1
ATOM 1995 O O . TRP A 1 267 ? 46.251 -7.363 -39.748 1.00 97.56 267 TRP A O 1
ATOM 2005 N N . GLY A 1 268 ? 44.412 -6.380 -38.911 1.00 97.31 268 GLY A N 1
ATOM 2006 C CA . GLY A 1 268 ? 43.568 -6.631 -40.081 1.00 97.31 268 GLY A CA 1
ATOM 2007 C C . GLY A 1 268 ? 44.096 -5.981 -41.365 1.00 97.31 268 GLY A C 1
ATOM 2008 O O . GLY A 1 268 ? 44.074 -6.608 -42.421 1.00 97.31 268 GLY A O 1
ATOM 2009 N N . MET A 1 269 ? 44.633 -4.757 -41.289 1.00 97.94 269 MET A N 1
ATOM 2010 C CA . MET A 1 269 ? 45.275 -4.112 -42.444 1.00 97.94 269 MET A CA 1
ATOM 2011 C C . MET A 1 269 ? 46.522 -4.873 -42.908 1.00 97.94 269 MET A C 1
ATOM 2013 O O . MET A 1 269 ? 46.720 -5.067 -44.109 1.00 97.94 269 MET A O 1
ATOM 2017 N N . VAL A 1 270 ? 47.356 -5.319 -41.964 1.00 97.00 270 VAL A N 1
ATOM 2018 C CA . VAL A 1 270 ? 48.563 -6.100 -42.264 1.00 97.00 270 VAL A CA 1
ATOM 2019 C C . VAL A 1 270 ? 48.201 -7.440 -42.899 1.00 97.00 270 VAL A C 1
ATOM 2021 O O . VAL A 1 270 ? 48.789 -7.794 -43.921 1.00 97.00 270 VAL A O 1
ATOM 2024 N N . ASP A 1 271 ? 47.227 -8.165 -42.348 1.00 97.50 271 ASP A N 1
ATOM 2025 C CA . ASP A 1 271 ? 46.784 -9.445 -42.908 1.00 97.50 271 ASP A CA 1
ATOM 2026 C C . ASP A 1 271 ? 46.188 -9.274 -44.311 1.00 97.50 271 ASP A C 1
ATOM 2028 O O . ASP A 1 271 ? 46.553 -10.019 -45.221 1.00 97.50 271 ASP A O 1
ATOM 2032 N N . ALA A 1 272 ? 45.368 -8.242 -44.534 1.00 96.69 272 ALA A N 1
ATOM 2033 C CA . ALA A 1 272 ? 44.819 -7.940 -45.854 1.00 96.69 272 ALA A CA 1
ATOM 2034 C C . ALA A 1 272 ? 45.926 -7.649 -46.885 1.00 96.69 272 ALA A C 1
ATOM 2036 O O . ALA A 1 272 ? 45.905 -8.188 -47.995 1.00 96.69 272 ALA A O 1
ATOM 2037 N N . TYR A 1 273 ? 46.929 -6.848 -46.511 1.00 96.31 273 TYR A N 1
ATOM 2038 C CA . TYR A 1 273 ? 48.075 -6.544 -47.369 1.00 96.31 273 TYR A CA 1
ATOM 2039 C C . TYR A 1 273 ? 48.903 -7.796 -47.691 1.00 96.31 273 TYR A C 1
ATOM 2041 O O . TYR A 1 273 ? 49.191 -8.079 -48.856 1.00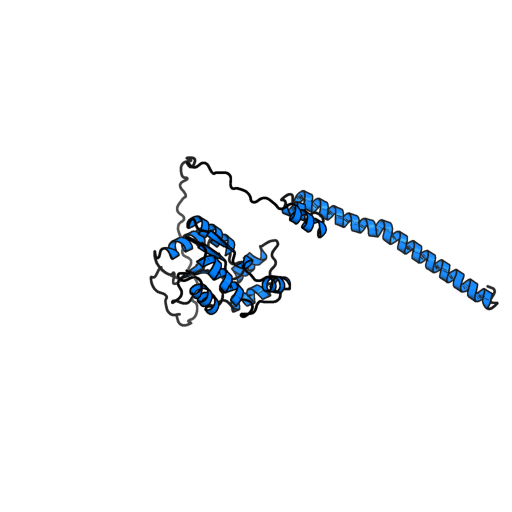 96.31 273 TYR A O 1
ATOM 2049 N N . GLN A 1 274 ? 49.242 -8.591 -46.674 1.00 96.50 274 GLN A N 1
ATOM 2050 C CA . GLN A 1 274 ? 49.974 -9.847 -46.850 1.00 96.50 274 GLN A CA 1
ATOM 2051 C C . GLN A 1 274 ? 49.161 -10.875 -47.648 1.00 96.50 274 GLN A C 1
ATOM 2053 O O . GLN A 1 274 ? 49.714 -11.636 -48.439 1.00 96.50 274 GLN A O 1
ATOM 2058 N N . GLY A 1 275 ? 47.841 -10.909 -47.467 1.00 94.94 275 GLY A N 1
ATOM 2059 C CA . GLY A 1 275 ? 46.907 -11.711 -48.253 1.00 94.94 275 GLY A CA 1
ATOM 2060 C C . GLY A 1 275 ? 46.966 -11.358 -49.737 1.00 94.94 275 GLY A C 1
ATOM 2061 O O . GLY A 1 275 ? 47.150 -12.249 -50.568 1.00 94.94 275 GLY A O 1
ATOM 2062 N N . ALA A 1 276 ? 46.914 -10.066 -50.067 1.00 93.81 276 ALA A N 1
ATOM 2063 C CA . ALA A 1 276 ? 47.045 -9.588 -51.442 1.00 93.81 276 ALA A CA 1
ATOM 2064 C C . ALA A 1 276 ? 48.410 -9.948 -52.054 1.00 93.81 276 ALA A C 1
ATOM 2066 O O . ALA A 1 276 ? 48.470 -10.432 -53.184 1.00 93.81 276 ALA A O 1
ATOM 2067 N N . GLN A 1 277 ? 49.506 -9.798 -51.301 1.00 94.06 277 GLN A N 1
ATOM 2068 C CA . GLN A 1 277 ? 50.838 -10.209 -51.760 1.00 94.06 277 GLN A CA 1
ATOM 2069 C C . GLN A 1 277 ? 50.929 -11.716 -52.028 1.00 94.06 277 GLN A C 1
ATOM 2071 O O . GLN A 1 277 ? 51.443 -12.121 -53.071 1.00 94.06 277 GLN A O 1
ATOM 2076 N N . ARG A 1 278 ? 50.403 -12.551 -51.119 1.00 94.62 278 ARG A N 1
ATOM 2077 C CA . ARG A 1 278 ? 50.348 -14.013 -51.296 1.00 94.62 278 ARG A CA 1
ATOM 2078 C C . ARG A 1 278 ? 49.571 -14.391 -52.558 1.00 94.62 278 ARG A C 1
ATOM 2080 O O . ARG A 1 278 ? 50.024 -15.247 -53.315 1.00 94.62 278 ARG A O 1
ATOM 2087 N N . TRP A 1 279 ? 48.438 -13.735 -52.807 1.00 93.56 279 TRP A N 1
ATOM 2088 C CA . TRP A 1 279 ? 47.622 -13.973 -53.997 1.00 93.56 279 TRP A CA 1
ATOM 2089 C C . TRP A 1 279 ? 48.342 -13.559 -55.288 1.00 93.56 279 TRP A C 1
ATOM 2091 O O . TRP A 1 279 ? 48.401 -14.351 -56.229 1.00 93.56 279 TRP A O 1
ATOM 2101 N N . ASN A 1 280 ? 48.957 -12.373 -55.314 1.00 92.94 280 ASN A N 1
ATOM 2102 C CA . ASN A 1 280 ? 49.742 -11.889 -56.453 1.00 92.94 280 ASN A CA 1
ATOM 2103 C C . ASN A 1 280 ? 50.917 -12.824 -56.773 1.00 92.94 280 ASN A C 1
ATOM 2105 O O . ASN A 1 280 ? 51.121 -13.192 -57.931 1.00 92.94 280 ASN A O 1
ATOM 2109 N N . ALA A 1 281 ? 51.643 -13.270 -55.742 1.00 91.56 281 ALA A N 1
ATOM 2110 C CA . ALA A 1 281 ? 52.743 -14.217 -55.886 1.00 91.56 281 ALA A CA 1
ATOM 2111 C C . ALA A 1 281 ? 52.274 -15.558 -56.476 1.00 91.56 281 ALA A C 1
ATOM 2113 O O . ALA A 1 281 ? 52.930 -16.092 -57.370 1.00 91.56 281 ALA A O 1
ATOM 2114 N N . ALA A 1 282 ? 51.120 -16.070 -56.034 1.00 92.81 282 ALA A N 1
ATOM 2115 C CA . ALA A 1 282 ? 50.539 -17.309 -56.552 1.00 92.81 282 ALA A CA 1
ATOM 2116 C C . ALA A 1 282 ? 50.101 -17.210 -58.026 1.00 92.81 282 ALA A C 1
ATOM 2118 O O . ALA A 1 282 ? 50.110 -18.217 -58.730 1.00 92.81 282 ALA A O 1
ATOM 2119 N N . HIS A 1 283 ? 49.759 -16.010 -58.505 1.00 94.25 283 HIS A N 1
ATOM 2120 C CA . HIS A 1 283 ? 49.297 -15.769 -59.879 1.00 94.25 283 HIS A CA 1
ATOM 2121 C C . HIS A 1 283 ? 50.369 -15.141 -60.785 1.00 94.25 283 HIS A C 1
ATOM 2123 O O . HIS A 1 283 ? 50.068 -14.712 -61.896 1.00 94.25 283 HIS A O 1
ATOM 2129 N N . GLY A 1 284 ? 51.627 -15.082 -60.335 1.00 89.94 284 GLY A N 1
ATOM 2130 C CA . GLY A 1 284 ? 52.744 -14.569 -61.135 1.00 89.94 284 GLY A CA 1
ATOM 2131 C C . GLY A 1 284 ? 52.715 -13.057 -61.387 1.00 89.94 284 GLY A C 1
ATOM 2132 O O . GLY A 1 284 ? 53.474 -12.568 -62.223 1.00 89.94 284 GLY A O 1
ATOM 2133 N N . ILE A 1 285 ? 51.879 -12.308 -60.663 1.00 82.75 285 ILE A N 1
ATOM 2134 C CA . ILE A 1 285 ? 51.771 -10.851 -60.767 1.00 82.75 285 ILE A CA 1
ATOM 2135 C C . ILE A 1 285 ? 52.863 -10.251 -59.876 1.00 82.75 285 ILE A C 1
ATOM 2137 O O . ILE A 1 285 ? 52.709 -10.157 -58.659 1.00 82.75 285 ILE A O 1
ATOM 2141 N N . ARG A 1 286 ? 54.010 -9.898 -60.466 1.00 71.44 286 ARG A N 1
ATOM 2142 C CA . ARG A 1 286 ? 55.094 -9.201 -59.755 1.00 71.44 286 ARG A CA 1
ATOM 2143 C C . ARG A 1 286 ? 54.863 -7.693 -59.854 1.00 71.44 286 ARG A C 1
ATOM 2145 O O . ARG A 1 286 ? 54.976 -7.142 -60.945 1.00 71.44 286 ARG A O 1
ATOM 2152 N N . SER A 1 287 ? 54.507 -7.070 -58.731 1.00 61.19 287 SER A N 1
ATOM 2153 C CA . SER A 1 287 ? 54.547 -5.614 -58.525 1.00 61.19 287 SER A CA 1
ATOM 2154 C C . SER A 1 287 ? 55.964 -5.147 -58.228 1.00 61.19 287 SER A C 1
ATOM 2156 O O . SER A 1 287 ? 56.593 -5.824 -57.381 1.00 61.19 287 SER A O 1
#

Sequence (287 aa):
MGVSGSGKTTVAELLAERLHGTLVEGDDLHPQANREKMRSGEPLTDDDRWPWLDRVAQAVAATDGPVVATCSALKRSYRDRLREGAPGTFFVHLDGESQLLKDRQASREGHFMPPSLMDSQLETLEQLAADEAGVRLDVAAPPEELADLAARAQDGSQRYWDGAEWTAHHPAAPPTGPATPFATAPYPVAPYSAAPHGAPPYGIAPYAVAPKNPGLALVASFFIPGLGTIINGEVGKGVGILVGYVVSLFLIFALIGVPLVIGLWIWGMVDAYQGAQRWNAAHGIRS